Protein AF-0000000072260991 (afdb_homodimer)

Organism: Indibacter alkaliphilus (strain CCUG 57479 / KCTC 22604 / LW1) (NCBI:txid1189612)

pLDDT: mean 96.24, std 5.91, range [46.62, 98.94]

Secondary structure (DSSP, 8-state):
---HHHHHHHHHHHHHHHHH-TTT--HHHHHHHHHTSSHHHHHHH--TT--HHHHHHHHHHHHHHHHHHHHHH-SS---HHHHHHHHHHHHIIIIITTTTT-SHHHHHSPPPP-HHHHHHHHHHH--GGGTT--GGG--HHHHHHHHHHHHHHHS--SGGGGGG----/---HHHHHHHHHHHHHHHHH-TTT--HHHHHHHHHTSSHHHHHHH--TT--HHHHHHHHHHHHHHHHHHHHHH-SS---HHHHHHHHHHHHIIIIITTTTT-SHHHHHSPPPP-HHHHHHHHHHH--TTTTT--GGG--HHHHHHHHHHHHHHHS--SGGGGGG----

Structure (mmCIF, N/CA/C/O backbone):
data_AF-0000000072260991-model_v1
#
loop_
_entity.id
_entity.type
_entity.pdbx_description
1 polymer 'Uncharacterized protein'
#
loop_
_atom_site.group_PDB
_atom_site.id
_atom_site.type_symbol
_atom_site.label_atom_id
_atom_site.label_alt_id
_atom_site.label_comp_id
_atom_site.label_asym_id
_atom_site.label_entity_id
_atom_site.label_seq_id
_atom_site.pdbx_PDB_ins_code
_atom_site.Cartn_x
_atom_site.Cartn_y
_atom_site.Cartn_z
_atom_site.occupancy
_atom_site.B_iso_or_equiv
_atom_site.auth_seq_id
_atom_site.auth_comp_id
_atom_site.auth_asym_id
_atom_site.auth_atom_id
_atom_site.pdbx_PDB_model_num
ATOM 1 N N . MET A 1 1 ? -18.047 -8.992 -13.336 1 70.38 1 MET A N 1
ATOM 2 C CA . MET A 1 1 ? -16.766 -8.531 -13.859 1 70.38 1 MET A CA 1
ATOM 3 C C . MET A 1 1 ? -15.977 -7.773 -12.789 1 70.38 1 MET A C 1
ATOM 5 O O . MET A 1 1 ? -16.547 -6.961 -12.062 1 70.38 1 MET A O 1
ATOM 9 N N . TYR A 1 2 ? -14.812 -8.203 -12.406 1 86.62 2 TYR A N 1
ATOM 10 C CA . TYR A 1 2 ? -13.93 -7.547 -11.445 1 86.62 2 TYR A CA 1
ATOM 11 C C . TYR A 1 2 ? -13.383 -6.242 -12.008 1 86.62 2 TYR A C 1
ATOM 13 O O . TYR A 1 2 ? -12.578 -6.25 -12.945 1 86.62 2 TYR A O 1
ATOM 21 N N . LEU A 1 3 ? -13.945 -5.094 -11.461 1 92.94 3 LEU A N 1
ATOM 22 C CA . LEU A 1 3 ? -13.609 -3.766 -11.961 1 92.94 3 LEU A CA 1
ATOM 23 C C . LEU A 1 3 ? -12.344 -3.232 -11.289 1 92.94 3 LEU A C 1
ATOM 25 O O . LEU A 1 3 ? -12.109 -3.502 -10.109 1 92.94 3 LEU A O 1
ATOM 29 N N . PHE A 1 4 ? -11.617 -2.49 -12.047 1 96.69 4 PHE A N 1
ATOM 30 C CA . PHE A 1 4 ? -10.391 -1.922 -11.5 1 96.69 4 PHE A CA 1
ATOM 31 C C . PHE A 1 4 ? -10.703 -1.027 -10.305 1 96.69 4 PHE A C 1
ATOM 33 O O . PHE A 1 4 ? -9.93 -0.979 -9.344 1 96.69 4 PHE A O 1
ATOM 40 N N . ASP A 1 5 ? -11.859 -0.338 -10.336 1 95.75 5 ASP A N 1
ATOM 41 C CA . ASP A 1 5 ? -12.25 0.533 -9.234 1 95.75 5 ASP A CA 1
ATOM 42 C C . ASP A 1 5 ? -12.359 -0.251 -7.926 1 95.75 5 ASP A C 1
ATOM 44 O O . ASP A 1 5 ? -11.984 0.248 -6.859 1 95.75 5 ASP A O 1
ATOM 48 N N . ASP A 1 6 ? -12.906 -1.474 -7.965 1 96.19 6 ASP A N 1
ATOM 49 C CA . ASP A 1 6 ? -12.984 -2.332 -6.789 1 96.19 6 ASP A CA 1
ATOM 50 C C . ASP A 1 6 ? -11.594 -2.744 -6.312 1 96.19 6 ASP A C 1
ATOM 52 O O . ASP A 1 6 ? -11.32 -2.766 -5.109 1 96.19 6 ASP A O 1
ATOM 56 N N . HIS A 1 7 ? -10.75 -3.098 -7.25 1 97.31 7 HIS A N 1
ATOM 57 C CA . HIS A 1 7 ? -9.375 -3.482 -6.957 1 97.31 7 HIS A CA 1
ATOM 58 C C . HIS A 1 7 ? -8.625 -2.354 -6.266 1 97.31 7 HIS A C 1
AT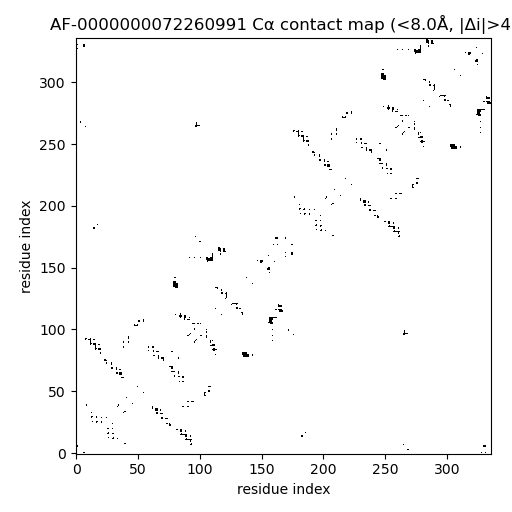OM 60 O O . HIS A 1 7 ? -7.953 -2.576 -5.254 1 97.31 7 HIS A O 1
ATOM 66 N N . LEU A 1 8 ? -8.781 -1.164 -6.848 1 98 8 LEU A N 1
ATOM 67 C CA . LEU A 1 8 ? -8.141 0.032 -6.312 1 98 8 LEU A CA 1
ATOM 68 C C . LEU A 1 8 ? -8.656 0.344 -4.91 1 98 8 LEU A C 1
ATOM 70 O O . LEU A 1 8 ? -7.867 0.645 -4.012 1 98 8 LEU A O 1
ATOM 74 N N . HIS A 1 9 ? -9.977 0.247 -4.715 1 97.81 9 HIS A N 1
ATOM 75 C CA . HIS A 1 9 ? -10.578 0.508 -3.414 1 97.81 9 HIS A CA 1
ATOM 76 C C . HIS A 1 9 ? -10.07 -0.47 -2.363 1 97.81 9 HIS A C 1
ATOM 78 O O . HIS A 1 9 ? -9.672 -0.061 -1.269 1 97.81 9 HIS A O 1
ATOM 84 N N . ASN A 1 10 ? -10.023 -1.729 -2.703 1 97.06 10 ASN A N 1
ATOM 85 C CA . ASN A 1 10 ? -9.562 -2.748 -1.766 1 97.06 10 ASN A CA 1
ATOM 86 C C . ASN A 1 10 ? -8.109 -2.527 -1.363 1 97.06 10 ASN A C 1
ATOM 88 O O . ASN A 1 10 ? -7.754 -2.676 -0.193 1 97.06 10 ASN A O 1
ATOM 92 N N . PHE A 1 11 ? -7.309 -2.162 -2.309 1 98.19 11 PHE A N 1
ATOM 93 C CA . PHE A 1 11 ? -5.895 -1.942 -2.029 1 98.19 11 PHE A CA 1
ATOM 94 C C . PHE A 1 11 ? -5.699 -0.683 -1.193 1 98.19 11 PHE A C 1
ATOM 96 O O . PHE A 1 11 ? -4.867 -0.658 -0.283 1 98.19 11 PHE A O 1
ATOM 103 N N . ALA A 1 12 ? -6.457 0.391 -1.5 1 98.69 12 ALA A N 1
ATOM 104 C CA . ALA A 1 12 ? -6.379 1.64 -0.747 1 98.69 12 ALA A CA 1
ATOM 105 C C . ALA A 1 12 ? -6.805 1.434 0.704 1 98.69 12 ALA A C 1
ATOM 107 O O . ALA A 1 12 ? -6.199 1.995 1.62 1 98.69 12 ALA A O 1
ATOM 108 N N . VAL A 1 13 ? -7.801 0.622 0.92 1 98.56 13 VAL A N 1
ATOM 109 C CA . VAL A 1 13 ? -8.242 0.291 2.271 1 98.56 13 VAL A CA 1
ATOM 110 C C . VAL A 1 13 ? -7.133 -0.458 3.006 1 98.56 13 VAL A C 1
ATOM 112 O O . VAL A 1 13 ? -6.82 -0.142 4.156 1 98.56 13 VAL A O 1
ATOM 115 N N . TRP A 1 14 ? -6.531 -1.405 2.346 1 97.94 14 TRP A N 1
ATOM 116 C CA . TRP A 1 14 ? -5.488 -2.217 2.961 1 97.94 14 TRP A CA 1
ATOM 117 C C . TRP A 1 14 ? -4.289 -1.356 3.348 1 97.94 14 TRP A C 1
ATOM 119 O O . TRP A 1 14 ? -3.77 -1.468 4.461 1 97.94 14 TRP A O 1
ATOM 129 N N . THR A 1 15 ? -3.855 -0.475 2.418 1 98.5 15 THR A N 1
ATOM 130 C CA . THR A 1 15 ? -2.689 0.349 2.715 1 98.5 15 THR A CA 1
ATOM 131 C C . THR A 1 15 ? -2.988 1.314 3.857 1 98.5 15 THR A C 1
ATOM 133 O O . THR A 1 15 ? -2.154 1.511 4.746 1 98.5 15 THR A O 1
ATOM 136 N N . ALA A 1 16 ? -4.18 1.908 3.855 1 98.75 16 ALA A N 1
ATOM 137 C CA . ALA A 1 16 ? -4.566 2.822 4.926 1 98.75 16 ALA A CA 1
ATOM 138 C C . ALA A 1 16 ? -4.594 2.109 6.273 1 98.75 16 ALA A C 1
ATOM 140 O O . ALA A 1 16 ? -4.102 2.641 7.273 1 98.75 16 ALA A O 1
ATOM 141 N N . ALA A 1 17 ? -5.121 0.913 6.289 1 98.5 17 ALA A N 1
ATOM 142 C CA . ALA A 1 17 ? -5.211 0.141 7.527 1 98.5 17 ALA A CA 1
ATOM 143 C C . ALA A 1 17 ? -3.826 -0.271 8.016 1 98.5 17 ALA A C 1
ATOM 145 O O . ALA A 1 17 ? -3.51 -0.12 9.203 1 98.5 17 ALA A O 1
ATOM 146 N N . ARG A 1 18 ? -3.008 -0.717 7.094 1 97.25 18 ARG A N 1
ATOM 147 C CA . ARG A 1 18 ? -1.678 -1.173 7.484 1 97.25 18 ARG A CA 1
ATOM 148 C C . ARG A 1 18 ? -0.838 -0.019 8.023 1 97.25 18 ARG A C 1
ATOM 150 O O . ARG A 1 18 ? -0.001 -0.212 8.906 1 97.25 18 ARG A O 1
ATOM 157 N N . ALA A 1 19 ? -1.076 1.156 7.523 1 97.81 19 ALA A N 1
ATOM 158 C CA . ALA A 1 19 ? -0.299 2.322 7.938 1 97.81 19 ALA A CA 1
ATOM 159 C C . ALA A 1 19 ? -0.753 2.826 9.305 1 97.81 19 ALA A C 1
ATOM 161 O O . ALA A 1 19 ? -0.01 3.533 9.992 1 97.81 19 ALA A O 1
ATOM 162 N N . SER A 1 20 ? -1.942 2.43 9.75 1 97.81 20 SER A N 1
ATOM 163 C CA . SER A 1 20 ? -2.506 3.146 10.891 1 97.81 20 SER A CA 1
ATOM 164 C C . SER A 1 20 ? -2.859 2.189 12.023 1 97.81 20 SER A C 1
ATOM 166 O O . SER A 1 20 ? -3.092 2.619 13.156 1 97.81 20 SER A O 1
ATOM 168 N N . GLN A 1 21 ? -2.85 0.871 11.742 1 96.94 21 GLN A N 1
ATOM 169 C CA . GLN A 1 21 ? -3.49 -0.073 12.656 1 96.94 21 GLN A CA 1
ATOM 170 C C . GLN A 1 21 ? -2.604 -0.363 13.859 1 96.94 21 GLN A C 1
ATOM 172 O O . GLN A 1 21 ? -3.098 -0.735 14.93 1 96.94 21 GLN A O 1
ATOM 177 N N . ARG A 1 22 ? -1.258 -0.211 13.773 1 93.44 22 ARG A N 1
ATOM 178 C CA . ARG A 1 22 ? -0.371 -0.606 14.859 1 93.44 22 ARG A CA 1
ATOM 179 C C . ARG A 1 22 ? -0.731 0.122 16.156 1 93.44 22 ARG A C 1
ATOM 181 O O . ARG A 1 22 ? -0.867 1.348 16.156 1 93.44 22 ARG A O 1
ATOM 188 N N . ASN A 1 23 ? -0.968 -0.635 17.266 1 95.19 23 ASN A N 1
ATOM 189 C CA . ASN A 1 23 ? -1.31 -0.118 18.578 1 95.19 23 ASN A CA 1
ATOM 190 C C . ASN A 1 23 ? -2.592 0.706 18.547 1 95.19 23 ASN A C 1
ATOM 192 O O . ASN A 1 23 ? -2.746 1.658 19.312 1 95.19 23 ASN A O 1
ATOM 196 N N . PHE A 1 24 ? -3.48 0.435 17.672 1 97.94 24 PHE A N 1
ATOM 197 C CA . PHE A 1 24 ? -4.688 1.238 17.516 1 97.94 24 PHE A CA 1
ATOM 198 C C . PHE A 1 24 ? -5.91 0.347 17.328 1 97.94 24 PHE A C 1
ATOM 200 O O . PHE A 1 24 ? -6.617 0.049 18.297 1 97.94 24 PHE A O 1
ATOM 207 N N . THR A 1 25 ? -6.098 -0.209 16.172 1 98.25 25 THR A N 1
ATOM 208 C CA . THR A 1 25 ? -7.254 -1.053 15.883 1 98.25 25 THR A CA 1
ATOM 209 C C . THR A 1 25 ? -6.941 -2.041 14.766 1 98.25 25 THR A C 1
ATOM 211 O O . THR A 1 25 ? -5.773 -2.301 14.469 1 98.25 25 THR A O 1
ATOM 214 N N . THR A 1 26 ? -7.938 -2.668 14.195 1 97.69 26 THR A N 1
ATOM 215 C CA . THR A 1 26 ? -7.703 -3.758 13.258 1 97.69 26 THR A CA 1
ATOM 216 C C . THR A 1 26 ? -8.008 -3.314 11.828 1 97.69 26 THR A C 1
ATOM 218 O O . THR A 1 26 ? -8.695 -2.312 11.617 1 97.69 26 THR A O 1
ATOM 221 N N . LEU A 1 27 ? -7.492 -4.051 10.891 1 96.94 27 LEU A N 1
ATOM 222 C CA . LEU A 1 27 ? -7.762 -3.84 9.477 1 96.94 27 LEU A CA 1
ATOM 223 C C . LEU A 1 27 ? -9.258 -3.863 9.195 1 96.94 27 LEU A C 1
ATOM 225 O O . LEU A 1 27 ? -9.773 -3.014 8.469 1 96.94 27 LEU A O 1
ATOM 229 N N . VAL A 1 28 ? -9.961 -4.816 9.797 1 96.88 28 VAL A N 1
ATOM 230 C CA . VAL A 1 28 ? -11.398 -4.984 9.57 1 96.88 28 VAL A CA 1
ATOM 231 C C . VAL A 1 28 ? -12.141 -3.738 10.039 1 96.88 28 VAL A C 1
ATOM 233 O O . VAL A 1 28 ? -13.016 -3.227 9.336 1 96.88 28 VAL A O 1
ATOM 236 N N . ASN A 1 29 ? -11.82 -3.201 11.242 1 98.62 29 ASN A N 1
ATOM 237 C CA . ASN A 1 29 ? -12.469 -2.002 11.773 1 98.62 29 ASN A CA 1
ATOM 238 C C . ASN A 1 29 ? -12.242 -0.798 10.859 1 98.62 29 ASN A C 1
ATOM 240 O O . ASN A 1 29 ? -13.172 -0.028 10.602 1 98.62 29 ASN A O 1
ATOM 244 N N . ILE A 1 30 ? -11.031 -0.646 10.367 1 98.69 30 ILE A N 1
ATOM 245 C CA . ILE A 1 30 ? -10.695 0.489 9.508 1 98.69 30 ILE A CA 1
ATOM 246 C C . ILE A 1 30 ? -11.438 0.371 8.18 1 98.69 30 ILE A C 1
ATOM 248 O O . ILE A 1 30 ? -11.953 1.361 7.66 1 98.69 30 ILE A O 1
ATOM 252 N N . LYS A 1 31 ? -11.523 -0.862 7.676 1 98.38 31 LYS A N 1
ATOM 253 C CA . LYS A 1 31 ? -12.281 -1.086 6.445 1 98.38 31 LYS A CA 1
ATOM 254 C C . LYS A 1 31 ? -13.742 -0.687 6.617 1 98.38 31 LYS A C 1
ATOM 256 O O . LYS A 1 31 ? -14.289 0.047 5.793 1 98.38 31 LYS A O 1
ATOM 261 N N . VAL A 1 32 ? -14.336 -1.172 7.645 1 98.56 32 VAL A N 1
ATOM 262 C CA . VAL A 1 32 ? -15.734 -0.876 7.914 1 98.56 32 VAL A CA 1
ATOM 263 C C . VAL A 1 32 ? -15.938 0.635 8.016 1 98.56 32 VAL A C 1
ATOM 265 O O . VAL A 1 32 ? -16.891 1.181 7.445 1 98.56 32 VAL A O 1
ATOM 268 N N . ALA A 1 33 ? -15.078 1.33 8.727 1 98.88 33 ALA A N 1
ATOM 269 C CA . ALA A 1 33 ? -15.188 2.775 8.914 1 98.88 33 ALA A CA 1
ATOM 270 C C . ALA A 1 33 ? -15.047 3.512 7.582 1 98.88 33 ALA A C 1
ATOM 272 O O . ALA A 1 33 ? -15.812 4.434 7.293 1 98.88 33 ALA A O 1
ATOM 273 N N . ILE A 1 34 ? -14.07 3.1 6.766 1 98.81 34 ILE A N 1
ATOM 274 C CA . ILE A 1 34 ? -13.852 3.736 5.473 1 98.81 34 ILE A CA 1
ATOM 275 C C . ILE A 1 34 ? -15.094 3.574 4.598 1 98.81 34 ILE A C 1
ATOM 277 O O . ILE A 1 34 ? -15.516 4.52 3.926 1 98.81 34 ILE A O 1
ATOM 281 N N . GLU A 1 35 ? -15.703 2.406 4.664 1 98.25 35 GLU A N 1
ATOM 282 C CA . GLU A 1 35 ? -16.844 2.09 3.811 1 98.25 35 GLU A CA 1
ATOM 283 C C . GLU A 1 35 ? -18.062 2.914 4.199 1 98.25 35 GLU A C 1
ATOM 285 O O . GLU A 1 35 ? -19.016 3.029 3.42 1 98.25 35 GLU A O 1
ATOM 290 N N . LYS A 1 36 ? -18.016 3.512 5.332 1 98.44 36 LYS A N 1
ATOM 291 C CA . LYS A 1 36 ? -19.109 4.363 5.785 1 98.44 36 LYS A CA 1
ATOM 292 C C . LYS A 1 36 ? -18.891 5.812 5.371 1 98.44 36 LYS A C 1
ATOM 294 O O . LYS A 1 36 ? -19.766 6.656 5.551 1 98.44 36 LYS A O 1
ATOM 299 N N . THR A 1 37 ? -17.781 6.148 4.848 1 98.56 37 THR A N 1
ATOM 300 C CA . THR A 1 37 ? -17.453 7.516 4.453 1 98.56 37 THR A CA 1
ATOM 301 C C . THR A 1 37 ? -17.656 7.707 2.951 1 98.56 37 THR A C 1
ATOM 303 O O . THR A 1 37 ? -18.047 6.77 2.248 1 98.56 37 THR A O 1
ATOM 306 N N . GLU A 1 38 ? -17.359 8.852 2.449 1 97.62 38 GLU A N 1
ATOM 307 C CA . GLU A 1 38 ? -17.469 9.195 1.033 1 97.62 38 GLU A CA 1
ATOM 308 C C . GLU A 1 38 ? -16.109 9.141 0.341 1 97.62 38 GLU A C 1
ATOM 310 O O . GLU A 1 38 ? -15.938 9.703 -0.743 1 97.62 38 GLU A O 1
ATOM 315 N N . LEU A 1 39 ? -15.148 8.461 0.968 1 98.38 39 LEU A N 1
ATOM 316 C CA . LEU A 1 39 ? -13.805 8.414 0.393 1 98.38 39 LEU A CA 1
ATOM 317 C C . LEU A 1 39 ? -13.836 7.801 -1.004 1 98.38 39 LEU A C 1
ATOM 319 O O . LEU A 1 39 ? -13.242 8.344 -1.938 1 98.38 39 LEU A O 1
ATOM 323 N N . ARG A 1 40 ? -14.516 6.691 -1.114 1 97.94 40 ARG A N 1
ATOM 324 C CA . ARG A 1 40 ? -14.562 6.023 -2.408 1 97.94 40 ARG A CA 1
ATOM 325 C C . ARG A 1 40 ? -15.266 6.887 -3.447 1 97.94 40 ARG A C 1
ATOM 327 O O . ARG A 1 40 ? -14.836 6.957 -4.602 1 97.94 40 ARG A O 1
ATOM 334 N N . ASP A 1 41 ? -16.344 7.559 -3.045 1 97.38 41 ASP A N 1
ATOM 335 C CA . ASP A 1 41 ? -17.062 8.484 -3.92 1 97.38 41 ASP A CA 1
ATOM 336 C C . ASP A 1 41 ? -16.156 9.633 -4.359 1 97.38 41 ASP A C 1
ATOM 338 O O . ASP A 1 41 ? -16.219 10.078 -5.508 1 97.38 41 ASP A O 1
ATOM 342 N N . PHE A 1 42 ? -15.422 10.148 -3.451 1 97.81 42 PHE A N 1
ATOM 343 C CA . PHE A 1 42 ? -14.484 11.219 -3.771 1 97.81 42 PHE A CA 1
ATOM 344 C C . PHE A 1 42 ? -13.523 10.789 -4.875 1 97.81 42 PHE A C 1
ATOM 346 O O . PHE A 1 42 ? -13.305 11.531 -5.832 1 97.81 42 PHE A O 1
ATOM 353 N N . VAL A 1 43 ? -12.93 9.594 -4.742 1 97.44 43 VAL A N 1
ATOM 354 C CA . VAL A 1 43 ? -11.961 9.07 -5.695 1 97.44 43 VAL A CA 1
ATOM 355 C C . VAL A 1 43 ? -12.602 8.977 -7.082 1 97.44 43 VAL A C 1
ATOM 357 O O . VAL A 1 43 ? -11.953 9.281 -8.086 1 97.44 43 VAL A O 1
ATOM 360 N N . ASN A 1 44 ? -13.828 8.656 -7.18 1 93.94 44 ASN A N 1
ATOM 361 C CA . ASN A 1 44 ? -14.5 8.406 -8.445 1 93.94 44 ASN A CA 1
ATOM 362 C C . ASN A 1 44 ? -15.07 9.695 -9.047 1 93.94 44 ASN A C 1
ATOM 364 O O . ASN A 1 44 ? -15.445 9.727 -10.219 1 93.94 44 ASN A O 1
ATOM 368 N N . GLY A 1 45 ? -15.008 10.758 -8.211 1 92.25 45 GLY A N 1
ATOM 369 C CA . GLY A 1 45 ? -15.781 11.859 -8.758 1 92.25 45 GLY A CA 1
ATOM 370 C C . GLY A 1 45 ? -15.289 13.219 -8.297 1 92.25 45 GLY A C 1
ATOM 371 O O . GLY A 1 45 ? -16.047 14.195 -8.32 1 92.25 45 GLY A O 1
ATOM 372 N N . PHE A 1 46 ? -14.086 13.375 -7.809 1 90.94 46 PHE A N 1
ATOM 373 C CA . PHE A 1 46 ? -13.656 14.719 -7.449 1 90.94 46 PHE A CA 1
ATOM 374 C C . PHE A 1 46 ? -13.57 15.609 -8.68 1 90.94 46 PHE A C 1
ATOM 376 O O . PHE A 1 46 ? -13.188 15.148 -9.766 1 90.94 46 PHE A O 1
ATOM 383 N N . PRO A 1 47 ? -14.031 16.859 -8.469 1 86.06 47 PRO A N 1
ATOM 384 C CA . PRO A 1 47 ? -14.039 17.75 -9.633 1 86.06 47 PRO A CA 1
ATOM 385 C C . PRO A 1 47 ? -12.633 18.203 -10.031 1 86.06 47 PRO A C 1
ATOM 387 O O . PRO A 1 47 ? -11.734 18.266 -9.188 1 86.06 47 PRO A O 1
ATOM 390 N N . LYS A 1 48 ? -12.492 18.594 -11.32 1 84.44 48 LYS A N 1
ATOM 391 C CA . LYS A 1 48 ? -11.227 19.094 -11.836 1 84.44 48 LYS A CA 1
ATOM 392 C C . LYS A 1 48 ? -10.867 20.438 -11.195 1 84.44 48 LYS A C 1
ATOM 394 O O . LYS A 1 48 ? -9.68 20.75 -11.031 1 84.44 48 LYS A O 1
ATOM 399 N N . SER A 1 49 ? -11.859 21.094 -10.781 1 89.19 49 SER A N 1
ATOM 400 C CA . SER A 1 49 ? -11.641 22.422 -10.227 1 89.19 49 SER A CA 1
ATOM 401 C C . SER A 1 49 ? -11.758 22.422 -8.703 1 89.19 49 SER A C 1
ATOM 403 O O . SER A 1 49 ? -12.273 23.359 -8.109 1 89.19 49 SER A O 1
ATOM 405 N N . LEU A 1 50 ? -11.32 21.391 -8.148 1 93.31 50 LEU A N 1
ATOM 406 C CA . LEU A 1 50 ? -11.367 21.281 -6.695 1 93.31 50 LEU A CA 1
ATOM 407 C C . LEU A 1 50 ? -10.5 22.344 -6.035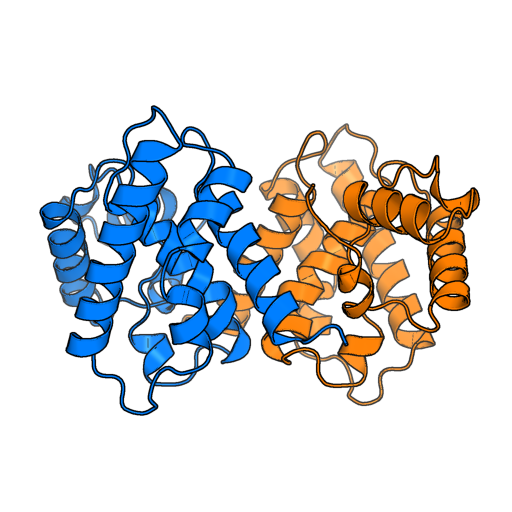 1 93.31 50 LEU A C 1
ATOM 409 O O . LEU A 1 50 ? -9.328 22.516 -6.395 1 93.31 50 LEU A O 1
ATOM 413 N N . THR A 1 51 ? -11.07 23.125 -5.137 1 95.19 51 THR A N 1
ATOM 414 C CA . THR A 1 51 ? -10.328 24.156 -4.441 1 95.19 51 THR A CA 1
ATOM 415 C C . THR A 1 51 ? -9.828 23.656 -3.09 1 95.19 51 THR A C 1
ATOM 417 O O . THR A 1 51 ? -10.281 22.625 -2.594 1 95.19 51 THR A O 1
ATOM 420 N N . GLN A 1 52 ? -8.891 24.359 -2.479 1 95.56 52 GLN A N 1
ATOM 421 C CA . GLN A 1 52 ? -8.375 24.031 -1.152 1 95.56 52 GLN A CA 1
ATOM 422 C C . GLN A 1 52 ? -9.492 24.031 -0.114 1 95.56 52 GLN A C 1
ATOM 424 O O . GLN A 1 52 ? -9.555 23.141 0.739 1 95.56 52 GLN A O 1
ATOM 429 N N . SER A 1 53 ? -10.312 25 -0.212 1 96.25 53 SER A N 1
ATOM 430 C CA . SER A 1 53 ? -11.398 25.125 0.752 1 96.25 53 SER A CA 1
ATOM 431 C C . SER A 1 53 ? -12.352 23.938 0.67 1 96.25 53 SER A C 1
ATOM 433 O O . SER A 1 53 ? -12.766 23.391 1.697 1 96.25 53 SER A O 1
ATOM 435 N N . ASN A 1 54 ? -12.703 23.516 -0.55 1 96.25 54 ASN A N 1
ATOM 436 C CA . ASN A 1 54 ? -13.586 22.375 -0.741 1 96.25 54 ASN A CA 1
ATOM 437 C C . ASN A 1 54 ? -12.953 21.078 -0.231 1 96.25 54 ASN A C 1
ATOM 439 O O . ASN A 1 54 ? -13.633 20.25 0.376 1 96.25 54 ASN A O 1
ATOM 443 N N . PHE A 1 55 ? -11.703 20.938 -0.455 1 98 55 PHE A N 1
ATOM 444 C CA . PHE A 1 55 ? -11.031 19.734 0.006 1 98 55 PHE A CA 1
ATOM 445 C C . PHE A 1 55 ? -10.938 19.719 1.526 1 98 55 PHE A C 1
ATOM 447 O O . PHE A 1 55 ? -11.102 18.656 2.148 1 98 55 PHE A O 1
ATOM 454 N N . ASP A 1 56 ? -10.633 20.891 2.139 1 97.75 56 ASP A N 1
ATOM 455 C CA . ASP A 1 56 ? -10.555 20.953 3.594 1 97.75 56 ASP A CA 1
ATOM 456 C C . ASP A 1 56 ? -11.891 20.578 4.23 1 97.75 56 ASP A C 1
ATOM 458 O O . ASP A 1 56 ? -11.922 19.891 5.254 1 97.75 56 ASP A O 1
ATOM 462 N N . LEU A 1 57 ? -12.93 21.047 3.602 1 97.5 57 LEU A N 1
ATOM 463 C CA . LEU A 1 57 ? -14.258 20.703 4.098 1 97.5 57 LEU A CA 1
ATOM 464 C C . LEU A 1 57 ? -14.508 19.203 3.984 1 97.5 57 LEU A C 1
ATOM 466 O O . LEU A 1 57 ? -15.023 18.578 4.918 1 97.5 57 LEU A O 1
ATOM 470 N N . PHE A 1 58 ? -14.203 18.656 2.84 1 98.12 58 PHE A N 1
ATOM 471 C CA . PHE A 1 58 ? -14.328 17.219 2.625 1 98.12 58 PHE A CA 1
ATOM 472 C C . PHE A 1 58 ? -13.508 16.453 3.654 1 98.12 58 PHE A C 1
ATOM 474 O O . PHE A 1 58 ? -14 15.492 4.246 1 98.12 58 PHE A O 1
ATOM 481 N N . HIS A 1 59 ? -12.258 16.875 3.891 1 98.69 59 HIS A N 1
ATOM 482 C CA . HIS A 1 59 ? -11.352 16.219 4.82 1 98.69 59 HIS A CA 1
ATOM 483 C C . HIS A 1 59 ? -11.914 16.234 6.238 1 98.69 59 HIS A C 1
ATOM 485 O O . HIS A 1 59 ? -11.914 15.195 6.918 1 98.69 59 HIS A O 1
ATOM 491 N N . ARG A 1 60 ? -12.422 17.375 6.648 1 98.69 60 ARG A N 1
ATOM 492 C CA . ARG A 1 60 ? -12.992 17.516 7.984 1 98.69 60 ARG A CA 1
ATOM 493 C C . ARG A 1 60 ? -14.195 16.594 8.164 1 98.69 60 ARG A C 1
ATOM 495 O O . ARG A 1 60 ? -14.297 15.875 9.156 1 98.69 60 ARG A O 1
ATOM 502 N N . ALA A 1 61 ? -15.031 16.625 7.18 1 98.62 61 ALA A N 1
ATOM 503 C CA . ALA A 1 61 ? -16.234 15.812 7.25 1 98.62 61 ALA A CA 1
ATOM 504 C C . ALA A 1 61 ? -15.898 14.32 7.293 1 98.62 61 ALA A C 1
ATOM 506 O O . ALA A 1 61 ? -16.469 13.57 8.078 1 98.62 61 ALA A O 1
ATOM 507 N N . THR A 1 62 ? -15.016 13.93 6.441 1 98.75 62 THR A N 1
ATOM 508 C CA . THR A 1 62 ? -14.586 12.531 6.375 1 98.75 62 THR A CA 1
ATOM 509 C C . THR A 1 62 ? -13.93 12.102 7.684 1 98.75 62 THR A C 1
ATOM 511 O O . THR A 1 62 ? -14.203 11.016 8.195 1 98.75 62 THR A O 1
ATOM 514 N N . ALA A 1 63 ? -13.07 12.984 8.234 1 98.88 63 ALA A N 1
ATOM 515 C CA . ALA A 1 63 ? -12.375 12.672 9.477 1 98.88 63 ALA A CA 1
ATOM 516 C C . ALA A 1 63 ? -13.359 12.492 10.633 1 98.88 63 ALA A C 1
ATOM 518 O O . ALA A 1 63 ? -13.234 11.555 11.422 1 98.88 63 ALA A O 1
ATOM 519 N N . LEU A 1 64 ? -14.281 13.359 10.695 1 98.69 64 LEU A N 1
ATOM 520 C CA . LEU A 1 64 ? -15.258 13.289 11.781 1 98.69 64 LEU A CA 1
ATOM 521 C C . LEU A 1 64 ? -16.109 12.023 11.664 1 98.69 64 LEU A C 1
ATOM 523 O O . LEU A 1 64 ? -16.422 11.391 12.68 1 98.69 64 LEU A O 1
ATOM 527 N N . LYS A 1 65 ? -16.438 11.656 10.477 1 98.75 65 LYS A N 1
ATOM 528 C CA . LYS A 1 65 ? -17.172 10.414 10.273 1 98.75 65 LYS A CA 1
ATOM 529 C C . LYS A 1 65 ? -16.344 9.203 10.664 1 98.75 65 LYS A C 1
ATOM 531 O O . LYS A 1 65 ? -16.844 8.281 11.312 1 98.75 65 LYS A O 1
ATOM 536 N N . LEU A 1 66 ? -15.086 9.188 10.305 1 98.88 66 LEU A N 1
ATOM 537 C CA . LEU A 1 66 ? -14.188 8.094 10.68 1 98.88 66 LEU A CA 1
ATOM 538 C C . LEU A 1 66 ? -14.062 7.996 12.195 1 98.88 66 LEU A C 1
ATOM 540 O O . LEU A 1 66 ? -14.062 6.895 12.75 1 98.88 66 LEU A O 1
ATOM 544 N N . ILE A 1 67 ? -13.906 9.156 12.805 1 98.88 67 ILE A N 1
ATOM 545 C CA . ILE A 1 67 ? -13.797 9.172 14.258 1 98.88 67 ILE A CA 1
ATOM 546 C C . ILE A 1 67 ? -15.047 8.555 14.875 1 98.88 67 ILE A C 1
ATOM 548 O O . ILE A 1 67 ? -14.953 7.688 15.75 1 98.88 67 ILE A O 1
ATOM 552 N N . SER A 1 68 ? -16.188 8.992 14.391 1 98.81 68 SER A N 1
ATOM 553 C CA . SER A 1 68 ? -17.453 8.492 14.922 1 98.81 68 SER A CA 1
ATOM 554 C C . SER A 1 68 ? -17.578 6.984 14.734 1 98.81 68 SER A C 1
ATOM 556 O O . SER A 1 68 ? -17.938 6.27 15.672 1 98.81 68 SER A O 1
ATOM 558 N N . GLU A 1 69 ? -17.266 6.441 13.602 1 98.88 69 GLU A N 1
ATOM 559 C CA . GLU A 1 69 ? -17.375 5.02 13.305 1 98.88 69 GLU A CA 1
ATOM 560 C C . GLU A 1 69 ? -16.375 4.199 14.109 1 98.88 69 GLU A C 1
ATOM 562 O O . GLU A 1 69 ? -16.719 3.15 14.656 1 98.88 69 GLU A O 1
ATOM 567 N N . LEU A 1 70 ? -15.148 4.695 14.188 1 98.88 70 LEU A N 1
ATOM 568 C CA . LEU A 1 70 ? -14.102 3.922 14.844 1 9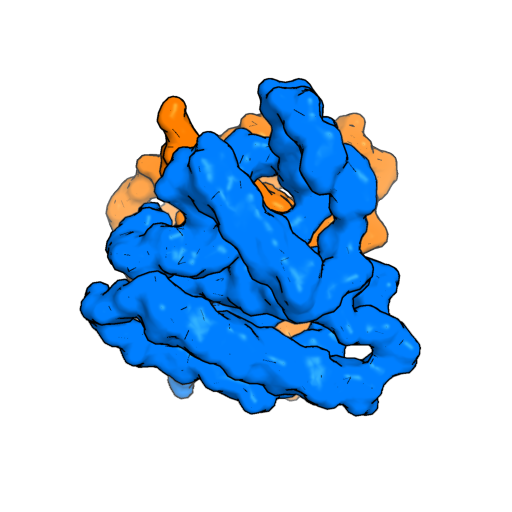8.88 70 LEU A CA 1
ATOM 569 C C . LEU A 1 70 ? -14.305 3.904 16.359 1 98.88 70 LEU A C 1
ATOM 571 O O . LEU A 1 70 ? -13.938 2.934 17.016 1 98.88 70 LEU A O 1
ATOM 575 N N . LYS A 1 71 ? -14.891 4.969 16.859 1 98.75 71 LYS A N 1
ATOM 576 C CA . LYS A 1 71 ? -15.195 4.988 18.297 1 98.75 71 LYS A CA 1
ATOM 577 C C . LYS A 1 71 ? -16.141 3.857 18.672 1 98.75 71 LYS A C 1
ATOM 579 O O . LYS A 1 71 ? -16.109 3.355 19.797 1 98.75 71 LYS A O 1
ATOM 584 N N . GLU A 1 72 ? -16.953 3.398 17.719 1 98.56 72 GLU A N 1
ATOM 585 C CA . GLU A 1 72 ? -17.906 2.307 17.953 1 98.56 72 GLU A CA 1
ATOM 586 C C . GLU A 1 72 ? -17.219 0.949 17.766 1 98.56 72 GLU A C 1
ATOM 588 O O . GLU A 1 72 ? -17.719 -0.067 18.266 1 98.56 72 GLU A O 1
ATOM 593 N N . LEU A 1 73 ? -16.109 0.956 17.188 1 98.5 73 LEU A N 1
ATOM 594 C CA . LEU A 1 73 ? -15.531 -0.31 16.75 1 98.5 73 LEU A CA 1
ATOM 595 C C . LEU A 1 73 ? -14.328 -0.683 17.609 1 98.5 73 LEU A C 1
ATOM 597 O O . LEU A 1 73 ? -13.875 -1.831 17.594 1 98.5 73 LEU A O 1
ATOM 601 N N . THR A 1 74 ? -13.781 0.289 18.297 1 98.44 74 THR A N 1
ATOM 602 C CA . THR A 1 74 ? -12.586 0.025 19.094 1 98.44 74 THR A CA 1
ATOM 603 C C . THR A 1 74 ? -12.641 0.748 20.422 1 98.44 74 THR A C 1
ATOM 605 O O . THR A 1 74 ? -13.297 1.785 20.547 1 98.44 74 THR A O 1
ATOM 608 N N . ASP A 1 75 ? -11.938 0.249 21.359 1 97.75 75 ASP A N 1
ATOM 609 C CA . ASP A 1 75 ? -11.883 0.854 22.688 1 97.75 75 ASP A CA 1
ATOM 610 C C . ASP A 1 75 ? -10.703 1.816 22.812 1 97.75 75 ASP A C 1
ATOM 612 O O . ASP A 1 75 ? -10.562 2.52 23.812 1 97.75 75 ASP A O 1
ATOM 616 N N . LYS A 1 76 ? -9.938 1.891 21.781 1 98.31 76 LYS A N 1
ATOM 617 C CA . LYS A 1 76 ? -8.797 2.795 21.781 1 98.31 76 LYS A CA 1
ATOM 618 C C . LYS A 1 76 ? -9.234 4.234 21.5 1 98.31 76 LYS A C 1
ATOM 620 O O . LYS A 1 76 ? -10.312 4.469 20.969 1 98.31 76 LYS A O 1
ATOM 625 N N . LYS A 1 77 ? -8.445 5.105 21.938 1 98.19 77 LYS A N 1
ATOM 626 C CA . LYS A 1 77 ? -8.711 6.52 21.672 1 98.19 77 LYS A CA 1
ATOM 627 C C . LYS A 1 77 ? -8.586 6.828 20.188 1 98.19 77 LYS A C 1
ATOM 629 O O . LYS A 1 77 ? -7.551 6.551 19.562 1 98.19 77 LYS A O 1
ATOM 634 N N . VAL A 1 78 ? -9.609 7.348 19.641 1 98.81 78 VAL A N 1
ATOM 635 C CA . VAL A 1 78 ? -9.625 7.738 18.234 1 98.81 78 VAL A CA 1
ATOM 636 C C . VAL A 1 78 ? -9.406 9.242 18.109 1 98.81 78 VAL A C 1
ATOM 638 O O . VAL A 1 78 ? -10.242 10.039 18.547 1 98.81 78 VAL A O 1
ATOM 641 N N . THR A 1 79 ? -8.305 9.648 17.547 1 98.81 79 THR A N 1
ATOM 642 C CA . THR A 1 79 ? -7.961 11.062 17.438 1 98.81 79 THR A CA 1
ATOM 643 C C . THR A 1 79 ? -8.016 11.523 15.984 1 98.81 79 THR A C 1
ATOM 645 O O . THR A 1 79 ? -8.047 10.703 15.062 1 98.81 79 THR A O 1
ATOM 648 N N . TYR A 1 80 ? -8.039 12.805 15.742 1 98.88 80 TYR A N 1
ATOM 649 C CA . TYR A 1 80 ? -8.039 13.383 14.398 1 98.88 80 TYR A CA 1
ATOM 650 C C . TYR A 1 80 ? -6.766 13.008 13.648 1 98.88 80 TYR A C 1
ATOM 652 O O . TYR A 1 80 ? -6.801 12.75 12.445 1 98.88 80 TYR A O 1
ATOM 660 N N . GLY A 1 81 ? -5.625 13.016 14.383 1 98.81 81 GLY A N 1
ATOM 661 C CA . GLY A 1 81 ? -4.367 12.648 13.75 1 98.81 81 GLY A CA 1
ATOM 662 C C . GLY A 1 81 ? -4.375 11.25 13.172 1 98.81 81 GLY A C 1
ATOM 663 O O . GLY A 1 81 ? -3.889 11.031 12.062 1 98.81 81 GLY A O 1
ATOM 664 N N . ARG A 1 82 ? -4.965 10.336 13.898 1 98.69 82 ARG A N 1
ATOM 665 C CA . ARG A 1 82 ? -5.02 8.945 13.453 1 98.69 82 ARG A CA 1
ATOM 666 C C . ARG A 1 82 ? -5.887 8.797 12.211 1 98.69 82 ARG A C 1
ATOM 668 O O . ARG A 1 82 ? -5.504 8.117 11.258 1 98.69 82 ARG A O 1
ATOM 675 N N . VAL A 1 83 ? -7.035 9.43 12.203 1 98.88 83 VAL A N 1
ATOM 676 C CA . VAL A 1 83 ? -7.934 9.242 11.078 1 98.88 83 VAL A CA 1
ATOM 677 C C . VAL A 1 83 ? -7.438 10.055 9.883 1 98.88 83 VAL A C 1
ATOM 679 O O . VAL A 1 83 ? -7.637 9.656 8.727 1 98.88 83 VAL A O 1
ATOM 682 N N . ALA A 1 84 ? -6.754 11.203 10.141 1 98.94 84 ALA A N 1
ATOM 683 C CA . ALA A 1 84 ? -6.152 11.961 9.047 1 98.94 84 ALA A CA 1
ATOM 684 C C . ALA A 1 84 ? -5.141 11.109 8.281 1 98.94 84 ALA A C 1
ATOM 686 O O . ALA A 1 84 ? -5.043 11.203 7.055 1 98.94 84 ALA A O 1
ATOM 687 N N . LYS A 1 85 ? -4.402 10.273 8.984 1 98.88 85 LYS A N 1
ATOM 688 C CA . LYS A 1 85 ? -3.449 9.391 8.32 1 98.88 85 LYS A CA 1
ATOM 689 C C . LYS A 1 85 ? -4.164 8.344 7.473 1 98.88 85 LYS A C 1
ATOM 691 O O . LYS A 1 85 ? -3.709 8.008 6.379 1 98.88 85 LYS A O 1
ATOM 696 N N . ILE A 1 86 ? -5.254 7.828 7.996 1 98.94 86 ILE A N 1
ATOM 697 C CA . ILE A 1 86 ? -6.062 6.891 7.227 1 98.94 86 ILE A CA 1
ATOM 698 C C . ILE A 1 86 ? -6.508 7.539 5.918 1 98.94 86 ILE A C 1
ATOM 700 O O . ILE A 1 86 ? -6.348 6.953 4.844 1 98.94 86 ILE A O 1
ATOM 704 N N . ILE A 1 87 ? -7.008 8.766 6.004 1 98.94 87 ILE A N 1
ATOM 705 C CA . ILE A 1 87 ? -7.477 9.5 4.832 1 98.94 87 ILE A CA 1
ATOM 706 C C . ILE A 1 87 ? -6.32 9.711 3.857 1 98.94 87 ILE A C 1
ATOM 708 O O . ILE A 1 87 ? -6.457 9.461 2.658 1 98.94 87 ILE A O 1
ATOM 712 N N . SER A 1 88 ? -5.176 10.125 4.367 1 98.88 88 SER A N 1
ATOM 713 C CA . SER A 1 88 ? -4.027 10.469 3.539 1 98.88 88 SER A CA 1
ATOM 714 C C . SER A 1 88 ? -3.52 9.258 2.768 1 98.88 88 SER A C 1
ATOM 716 O O . SER A 1 88 ? -3.258 9.344 1.566 1 98.88 88 SER A O 1
ATOM 718 N N . ILE A 1 89 ? -3.396 8.109 3.455 1 98.88 89 ILE A N 1
ATOM 719 C CA . ILE A 1 89 ? -2.848 6.918 2.812 1 98.88 89 ILE A CA 1
ATOM 720 C C . ILE A 1 89 ? -3.857 6.355 1.814 1 98.88 89 ILE A C 1
ATOM 722 O O . ILE A 1 89 ? -3.482 5.895 0.733 1 98.88 89 ILE A O 1
ATOM 726 N N . TYR A 1 90 ? -5.137 6.434 2.174 1 98.94 90 TYR A N 1
ATOM 727 C CA . TYR A 1 90 ? -6.172 5.992 1.249 1 98.94 90 TYR A CA 1
ATOM 728 C C . TYR A 1 90 ? -6.125 6.793 -0.047 1 98.94 90 TYR A C 1
ATOM 730 O O . TYR A 1 90 ? -6.145 6.219 -1.139 1 98.94 90 TYR A O 1
ATOM 738 N N . LEU A 1 91 ? -6.016 8.062 0.063 1 98.94 91 LEU A N 1
ATOM 739 C CA . LEU A 1 91 ? -6.051 8.93 -1.112 1 98.94 91 LEU A CA 1
ATOM 740 C C . LEU A 1 91 ? -4.719 8.898 -1.852 1 98.94 91 LEU A C 1
ATOM 742 O O . LEU A 1 91 ? -4.68 9.047 -3.074 1 98.94 91 LEU A O 1
ATOM 746 N N . LYS A 1 92 ? -3.619 8.695 -1.1 1 98.88 92 LYS A N 1
ATOM 747 C CA . LYS A 1 92 ? -2.344 8.469 -1.775 1 98.88 92 LYS A CA 1
ATOM 748 C C . LYS A 1 92 ? -2.418 7.266 -2.705 1 98.88 92 LYS A C 1
ATOM 750 O O . LYS A 1 92 ? -1.998 7.34 -3.861 1 98.88 92 LYS A O 1
ATOM 755 N N . THR A 1 93 ? -2.977 6.223 -2.199 1 98.88 93 THR A N 1
ATOM 756 C CA . THR A 1 93 ? -3.068 4.973 -2.947 1 98.88 93 THR A CA 1
ATOM 757 C C . THR A 1 93 ? -4.047 5.105 -4.109 1 98.88 93 THR A C 1
ATOM 759 O O . THR A 1 93 ? -3.781 4.625 -5.211 1 98.88 93 THR A O 1
ATOM 762 N N . SER A 1 94 ? -5.121 5.836 -3.902 1 98.75 94 SER A N 1
ATOM 763 C CA . SER A 1 94 ? -6.246 5.75 -4.828 1 98.75 94 SER A CA 1
ATOM 764 C C . SER A 1 94 ? -6.277 6.949 -5.77 1 98.75 94 SER A C 1
ATOM 766 O O . SER A 1 94 ? -6.988 6.938 -6.777 1 98.75 94 SER A O 1
ATOM 768 N N . VAL A 1 95 ? -5.539 8.023 -5.441 1 98.69 95 VAL A N 1
ATOM 769 C CA . VAL A 1 95 ? -5.613 9.219 -6.277 1 98.69 95 VAL A CA 1
ATOM 770 C C . VAL A 1 95 ? -4.207 9.633 -6.715 1 98.69 95 VAL A C 1
ATOM 772 O O . VAL A 1 95 ? -3.918 9.695 -7.91 1 98.69 95 VAL A O 1
ATOM 775 N N . ILE A 1 96 ? -3.283 9.82 -5.75 1 98.75 96 ILE A N 1
ATOM 776 C CA . ILE A 1 96 ? -1.969 10.375 -6.051 1 98.75 96 ILE A CA 1
ATOM 777 C C . ILE A 1 96 ? -1.185 9.406 -6.934 1 98.75 96 ILE A C 1
ATOM 779 O O . ILE A 1 96 ? -0.626 9.805 -7.957 1 98.75 96 ILE A O 1
ATOM 783 N N . ILE A 1 97 ? -1.173 8.141 -6.559 1 98.75 97 ILE A N 1
ATOM 784 C CA . ILE A 1 97 ? -0.376 7.145 -7.273 1 98.75 97 ILE A CA 1
ATOM 785 C C . ILE A 1 97 ? -0.945 6.941 -8.672 1 98.75 97 ILE A C 1
ATOM 787 O O . ILE A 1 97 ? -0.214 7.02 -9.664 1 98.75 97 ILE A O 1
ATOM 791 N N . PRO A 1 98 ? -2.248 6.77 -8.844 1 98.38 98 PRO A N 1
ATOM 792 C CA . PRO A 1 98 ? -2.797 6.598 -10.188 1 98.38 98 PRO A CA 1
ATOM 793 C C . PRO A 1 98 ? -2.59 7.824 -11.07 1 98.38 98 PRO A C 1
ATOM 795 O O . PRO A 1 98 ? -2.477 7.695 -12.297 1 98.38 98 PRO A O 1
ATOM 798 N N . LEU A 1 99 ? -2.514 9 -10.453 1 97.62 99 LEU A N 1
ATOM 799 C CA . LEU A 1 99 ? -2.361 10.227 -11.219 1 97.62 99 LEU A CA 1
ATOM 800 C C . LEU A 1 99 ? -0.892 10.617 -11.344 1 97.62 99 LEU A C 1
ATOM 802 O O . LEU A 1 99 ? -0.567 11.664 -11.898 1 97.62 99 LEU A O 1
ATOM 806 N N . LYS A 1 100 ? -0.021 9.797 -10.789 1 97.75 100 LYS A N 1
ATOM 807 C CA . LYS A 1 100 ? 1.423 10.008 -10.836 1 97.75 100 LYS A CA 1
ATOM 808 C C . LYS A 1 100 ? 1.801 11.383 -10.289 1 97.75 100 LYS A C 1
ATOM 810 O O . LYS A 1 100 ? 2.646 12.07 -10.859 1 97.75 100 LYS A O 1
ATOM 815 N N . GLY A 1 101 ? 1.045 11.789 -9.258 1 97.56 101 GLY A N 1
ATOM 816 C CA . GLY A 1 101 ? 1.337 13.031 -8.562 1 97.56 101 GLY A CA 1
ATOM 817 C C . GLY A 1 101 ? 0.93 14.266 -9.344 1 97.56 101 GLY A C 1
ATOM 818 O O . GLY A 1 101 ? 1.281 15.391 -8.977 1 97.56 101 GLY A O 1
ATOM 819 N N . GLU A 1 102 ? 0.212 14.094 -10.359 1 96.5 102 GLU A N 1
ATOM 820 C CA . GLU A 1 102 ? -0.127 15.211 -11.234 1 96.5 102 GLU A CA 1
ATOM 821 C C . GLU A 1 102 ? -1.556 15.688 -10.992 1 96.5 102 GLU A C 1
ATOM 823 O O . GLU A 1 102 ? -2.414 14.906 -10.57 1 96.5 102 GLU A O 1
ATOM 828 N N . GLY A 1 103 ? -1.798 16.984 -11.266 1 95.06 103 GLY A N 1
ATOM 829 C CA . GLY A 1 103 ? -3.125 17.562 -11.133 1 95.06 103 GLY A CA 1
ATOM 830 C C . GLY A 1 103 ? -3.316 18.328 -9.836 1 95.06 103 GLY A C 1
ATOM 831 O O . GLY A 1 103 ? -2.59 18.109 -8.867 1 95.06 103 GLY A O 1
ATOM 832 N N . GLN A 1 104 ? -4.312 19.188 -9.828 1 95.75 104 GLN A N 1
ATOM 833 C CA . GLN A 1 104 ? -4.582 20.062 -8.695 1 95.75 104 GLN A CA 1
ATOM 834 C C . GLN A 1 104 ? -4.938 19.25 -7.449 1 95.75 104 GLN A C 1
ATOM 836 O O . GLN A 1 104 ? -4.531 19.594 -6.336 1 95.75 104 GLN A O 1
ATOM 841 N N . VAL A 1 105 ? -5.645 18.141 -7.664 1 97.81 105 VAL A N 1
ATOM 842 C CA . VAL A 1 105 ? -6.094 17.344 -6.535 1 97.81 105 VAL A CA 1
ATOM 843 C C . VAL A 1 105 ? -4.887 16.797 -5.773 1 97.81 105 VAL A C 1
ATOM 845 O O . VAL A 1 105 ? -4.91 16.688 -4.547 1 97.81 105 VAL A O 1
ATOM 848 N N . CYS A 1 106 ? -3.791 16.469 -6.449 1 97.94 106 CYS A N 1
ATOM 849 C CA . CYS A 1 106 ? -2.6 15.914 -5.816 1 97.94 106 CYS A CA 1
ATOM 850 C C . CYS A 1 106 ? -1.876 16.969 -4.992 1 97.94 106 CYS A C 1
ATOM 852 O O . CYS A 1 106 ? -1.088 16.641 -4.105 1 97.94 106 CYS A O 1
ATOM 854 N N . GLU A 1 107 ? -2.18 18.234 -5.254 1 97.25 107 GLU A N 1
ATOM 855 C CA . GLU A 1 107 ? -1.596 19.328 -4.492 1 97.25 107 GLU A CA 1
ATOM 856 C C . GLU A 1 107 ? -2.398 19.609 -3.223 1 97.25 107 GLU A C 1
ATOM 858 O O . GLU A 1 107 ? -1.916 20.297 -2.314 1 97.25 107 GLU A O 1
ATOM 863 N N . LEU A 1 108 ? -3.598 19.047 -3.189 1 98.25 108 LEU A N 1
ATOM 864 C CA . LEU A 1 108 ? -4.52 19.344 -2.1 1 98.25 108 LEU A CA 1
ATOM 865 C C . LEU A 1 108 ? -4.5 18.25 -1.042 1 98.25 108 LEU A C 1
ATOM 867 O O . LEU A 1 108 ? -4.73 18.516 0.139 1 98.25 108 LEU 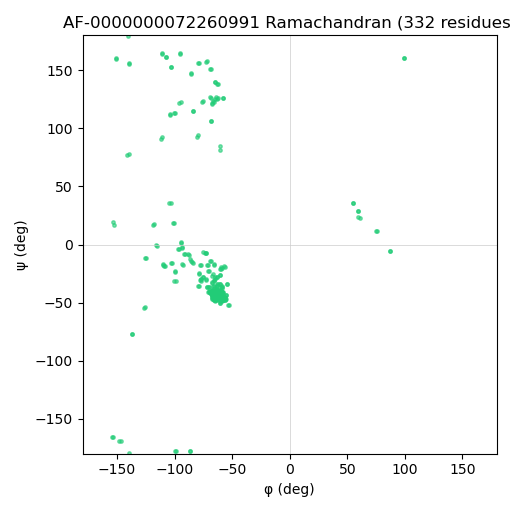A O 1
ATOM 871 N N . ILE A 1 109 ? -4.238 16.984 -1.448 1 98.62 109 ILE A N 1
ATOM 872 C CA . ILE A 1 109 ? -4.309 15.828 -0.564 1 98.62 109 ILE A CA 1
ATOM 873 C C . ILE A 1 109 ? -3.176 15.891 0.456 1 98.62 109 ILE A C 1
ATOM 875 O O . ILE A 1 109 ? -2.01 16.062 0.089 1 98.62 109 ILE A O 1
ATOM 879 N N . HIS A 1 110 ? -3.584 15.789 1.743 1 98.88 110 HIS A N 1
ATOM 880 C CA . HIS A 1 110 ? -2.613 15.844 2.83 1 98.88 110 HIS A CA 1
ATOM 881 C C . HIS A 1 110 ? -1.632 14.68 2.752 1 98.88 110 HIS A C 1
ATOM 883 O O . HIS A 1 110 ? -2.023 13.555 2.441 1 98.88 110 HIS A O 1
ATOM 889 N N . PRO A 1 111 ? -0.373 14.93 2.986 1 98.44 111 PRO A N 1
ATOM 890 C CA . PRO A 1 111 ? 0.541 13.805 3.223 1 98.44 111 PRO A CA 1
ATOM 891 C C . PRO A 1 111 ? 0.279 13.102 4.551 1 98.44 111 PRO A C 1
ATOM 893 O O . PRO A 1 111 ? -0.252 13.711 5.484 1 98.44 111 PRO A O 1
ATOM 896 N N . PRO A 1 112 ? 0.587 11.828 4.594 1 98.31 112 PRO A N 1
ATOM 897 C CA . PRO A 1 112 ? 0.486 11.195 5.91 1 98.31 112 PRO A CA 1
ATOM 898 C C . PRO A 1 112 ? 1.483 11.766 6.918 1 98.31 112 PRO A C 1
ATOM 900 O O . PRO A 1 112 ? 2.68 11.844 6.629 1 98.31 112 PRO A O 1
ATOM 903 N N . ILE A 1 113 ? 1.008 12.195 7.992 1 97.75 113 ILE A N 1
ATOM 904 C CA . ILE A 1 113 ? 1.867 12.688 9.062 1 97.75 113 ILE A CA 1
ATOM 905 C C . ILE A 1 113 ? 2.154 11.562 10.055 1 97.75 113 ILE A C 1
ATOM 907 O O . ILE A 1 113 ? 1.228 10.961 10.602 1 97.75 113 ILE A O 1
ATOM 911 N N . ASP A 1 114 ? 3.389 11.281 10.242 1 96.06 114 ASP A N 1
ATOM 912 C CA . ASP A 1 114 ? 3.799 10.289 11.227 1 96.06 114 ASP A CA 1
ATOM 913 C C . ASP A 1 114 ? 5.055 10.742 11.969 1 96.06 114 ASP A C 1
ATOM 915 O O . ASP A 1 114 ? 5.508 11.875 11.805 1 96.06 114 ASP A O 1
ATOM 919 N N . SER A 1 115 ? 5.543 9.969 12.891 1 95.69 115 SER A N 1
ATOM 920 C CA . SER A 1 115 ? 6.641 10.367 13.766 1 95.69 115 SER A CA 1
ATOM 921 C C . SER A 1 115 ? 7.934 10.562 12.984 1 95.69 115 SER A C 1
ATOM 923 O O . SER A 1 115 ? 8.719 11.461 13.297 1 95.69 115 SER A O 1
ATOM 925 N N . ILE A 1 116 ? 8.156 9.734 11.953 1 94.44 116 ILE A N 1
ATOM 926 C CA . ILE A 1 116 ? 9.383 9.828 11.172 1 94.44 116 ILE A CA 1
ATOM 927 C C . ILE A 1 116 ? 9.422 11.156 10.422 1 94.44 116 ILE A C 1
ATOM 929 O O . ILE A 1 116 ? 10.438 11.852 10.43 1 94.44 116 ILE A O 1
ATOM 933 N N . LEU A 1 117 ? 8.352 11.531 9.797 1 95.94 117 LEU A N 1
ATOM 934 C CA . LEU A 1 117 ? 8.266 12.789 9.07 1 95.94 117 LEU A CA 1
ATOM 935 C C . LEU A 1 117 ? 8.5 13.977 10 1 95.94 117 LEU A C 1
ATOM 937 O O . LEU A 1 117 ? 9.312 14.852 9.703 1 95.94 117 LEU A O 1
ATOM 941 N N . LEU A 1 118 ? 7.793 13.992 11.164 1 96.56 118 LEU A N 1
ATOM 942 C CA . LEU A 1 118 ? 7.863 15.109 12.102 1 96.56 118 LEU A CA 1
ATOM 943 C C . LEU A 1 118 ? 9.266 15.234 12.688 1 96.56 118 LEU A C 1
ATOM 945 O O . LEU A 1 118 ? 9.789 16.344 12.82 1 96.56 118 LEU A O 1
ATOM 949 N N . LYS A 1 119 ? 9.844 14.148 13 1 95.62 119 LYS A N 1
ATOM 950 C CA . LYS A 1 119 ? 11.195 14.148 13.555 1 95.62 119 LYS A CA 1
ATOM 951 C C . LYS A 1 119 ? 12.203 14.688 12.531 1 95.62 119 LYS A C 1
ATOM 953 O O . LYS A 1 119 ? 13.094 15.461 12.883 1 95.62 119 LYS A O 1
ATOM 958 N N . THR A 1 120 ? 12.062 14.227 11.32 1 95.38 120 THR A N 1
ATOM 959 C CA . THR A 1 120 ? 12.984 14.672 10.273 1 95.38 120 THR A CA 1
ATOM 960 C C . THR A 1 120 ? 12.828 16.172 10.023 1 95.38 120 THR A C 1
ATOM 962 O O . THR A 1 120 ? 13.82 16.891 9.875 1 95.38 120 THR A O 1
ATOM 965 N N . ILE A 1 121 ? 11.602 16.609 9.961 1 95.81 121 ILE A N 1
ATOM 966 C CA . ILE A 1 121 ? 11.336 18.031 9.742 1 95.81 121 ILE A CA 1
ATOM 967 C C . ILE A 1 121 ? 11.938 18.844 10.883 1 95.81 121 ILE A C 1
ATOM 969 O O . ILE A 1 121 ? 12.547 19.891 10.648 1 95.81 121 ILE A O 1
ATOM 973 N N . TYR A 1 122 ? 11.734 18.344 12.117 1 96.31 122 TYR A N 1
ATOM 974 C CA . TYR A 1 122 ? 12.336 19.016 13.266 1 96.31 122 TYR A CA 1
ATOM 975 C C . TYR A 1 122 ? 13.852 19.094 13.125 1 96.31 122 TYR A C 1
ATOM 977 O O . TYR A 1 122 ? 14.453 20.156 13.328 1 96.31 122 TYR A O 1
ATOM 985 N N . LYS A 1 123 ? 14.461 18.031 12.797 1 95.56 123 LYS A N 1
ATOM 986 C CA . LYS A 1 123 ? 15.906 17.969 12.656 1 95.56 123 LYS A CA 1
ATOM 987 C C . LYS A 1 123 ? 16.406 18.938 11.586 1 95.56 123 LYS A C 1
ATOM 989 O O . LYS A 1 123 ? 17.438 19.578 11.75 1 95.56 123 LYS A O 1
ATOM 994 N N . GLU A 1 124 ? 15.672 19.016 10.5 1 94.88 124 GLU A N 1
ATOM 995 C CA . GLU A 1 124 ? 16.094 19.812 9.352 1 94.88 124 GLU A CA 1
ATOM 996 C C . GLU A 1 124 ? 15.828 21.297 9.57 1 94.88 124 GLU A C 1
ATOM 998 O O . GLU A 1 124 ? 16.594 22.156 9.133 1 94.88 124 GLU A O 1
ATOM 1003 N N . THR A 1 125 ? 14.734 21.578 10.234 1 95.12 125 THR A N 1
ATOM 1004 C CA . THR A 1 125 ? 14.32 22.969 10.344 1 95.12 125 THR A CA 1
ATOM 1005 C C . THR A 1 125 ? 14.727 23.547 11.695 1 95.12 125 THR A C 1
ATOM 1007 O O . THR A 1 125 ? 14.75 24.781 11.867 1 95.12 125 THR A O 1
ATOM 1010 N N . LYS A 1 126 ? 14.938 22.719 12.703 1 95.31 126 LYS A N 1
ATOM 1011 C CA . LYS A 1 126 ? 15.227 23.109 14.078 1 95.31 126 LYS A CA 1
ATOM 1012 C C . LYS A 1 126 ? 14.102 23.953 14.664 1 95.31 126 LYS A C 1
ATOM 1014 O O . LYS A 1 126 ? 14.328 24.797 15.539 1 95.31 126 LYS A O 1
ATOM 1019 N N . ASP A 1 127 ? 12.945 23.797 14.102 1 95.31 127 ASP A N 1
ATOM 1020 C CA . ASP A 1 127 ? 11.742 24.469 14.594 1 95.31 127 ASP A CA 1
ATOM 1021 C C . ASP A 1 127 ? 11.109 23.672 15.734 1 95.31 127 ASP A C 1
ATOM 1023 O O . ASP A 1 127 ? 10.547 22.594 15.516 1 95.31 127 ASP A O 1
ATOM 1027 N N . SER A 1 128 ? 11.055 24.156 16.891 1 94.31 128 SER A N 1
ATOM 1028 C CA . SER A 1 128 ? 10.617 23.5 18.125 1 94.31 128 SER A CA 1
ATOM 1029 C C . SER A 1 128 ? 9.133 23.156 18.062 1 94.31 128 SER A C 1
ATOM 1031 O O . SER A 1 128 ? 8.648 22.344 18.859 1 94.31 128 SER A O 1
ATOM 1033 N N . PHE A 1 129 ? 8.445 23.797 17.125 1 94.69 129 PHE A N 1
ATOM 1034 C CA . PHE A 1 129 ? 7.027 23.516 16.969 1 94.69 129 PHE A CA 1
ATOM 1035 C C . PHE A 1 129 ? 6.793 22.031 16.766 1 94.69 129 PHE A C 1
ATOM 1037 O O . PHE A 1 129 ? 5.801 21.469 17.25 1 94.69 129 PHE A O 1
ATOM 1044 N N . TYR A 1 130 ? 7.707 21.328 16.094 1 95.12 130 TYR A N 1
ATOM 1045 C CA . TYR A 1 130 ? 7.512 19.953 15.672 1 95.12 130 TYR A CA 1
ATOM 1046 C C . TYR A 1 130 ? 8.062 18.984 16.703 1 95.12 130 TYR A C 1
ATOM 1048 O O . TYR A 1 130 ? 7.758 17.781 16.672 1 95.12 130 TYR A O 1
ATOM 1056 N N . LYS A 1 131 ? 8.852 19.375 17.578 1 92.44 131 LYS A N 1
ATOM 1057 C CA . LYS A 1 131 ? 9.68 18.562 18.453 1 92.44 131 LYS A CA 1
ATOM 1058 C C . LYS A 1 131 ? 8.828 17.594 19.281 1 92.44 131 LYS A C 1
ATOM 1060 O O . LYS A 1 131 ? 9.148 16.406 19.375 1 92.44 131 LYS A O 1
ATOM 1065 N N . ASP A 1 132 ? 7.742 18.062 19.75 1 91.62 132 ASP A N 1
ATOM 1066 C CA . ASP A 1 132 ? 7.016 17.219 20.703 1 91.62 132 ASP A CA 1
ATOM 1067 C C . ASP A 1 132 ? 5.633 16.859 20.172 1 91.62 132 ASP A C 1
ATOM 1069 O O . ASP A 1 132 ? 4.75 16.469 20.938 1 91.62 132 ASP A O 1
ATOM 1073 N N . VAL A 1 133 ? 5.504 17.047 18.906 1 96.75 133 VAL A N 1
ATOM 1074 C CA . VAL A 1 133 ? 4.199 16.719 18.344 1 96.75 133 VAL A CA 1
ATOM 1075 C C . VAL A 1 133 ? 4.051 15.203 18.234 1 96.75 133 VAL A C 1
ATOM 1077 O O . VAL A 1 133 ? 4.902 14.539 17.641 1 96.75 133 VAL A O 1
ATOM 1080 N N . LYS A 1 134 ? 3.041 14.695 18.844 1 97.06 134 LYS A N 1
ATOM 1081 C CA . LYS A 1 134 ? 2.641 13.297 18.688 1 97.06 134 LYS A CA 1
ATOM 1082 C C . LYS A 1 134 ? 1.409 13.18 17.797 1 97.06 134 LYS A C 1
ATOM 1084 O O . LYS A 1 134 ? 0.286 13.43 18.25 1 97.06 134 LYS A O 1
ATOM 1089 N N . TRP A 1 135 ? 1.628 12.625 16.688 1 97.62 135 TRP A N 1
ATOM 1090 C CA . TRP A 1 135 ? 0.564 12.633 15.688 1 97.62 135 TRP A CA 1
ATOM 1091 C C . TRP A 1 135 ? -0.636 11.82 16.156 1 97.62 135 TRP A C 1
ATOM 1093 O O . TRP A 1 135 ? -1.78 12.141 15.82 1 97.62 135 TRP A O 1
ATOM 1103 N N . THR A 1 136 ? -0.453 10.805 17 1 98.19 136 THR A N 1
ATOM 1104 C CA . THR A 1 136 ? -1.513 9.898 17.438 1 98.19 136 THR A CA 1
ATOM 1105 C C . THR A 1 136 ? -2.412 10.586 18.469 1 98.19 136 THR A C 1
ATOM 1107 O O . THR A 1 136 ? -3.479 10.07 18.797 1 98.19 136 THR A O 1
ATOM 1110 N N . GLU A 1 137 ? -1.994 11.797 18.859 1 98.06 137 GLU A N 1
ATOM 1111 C CA . GLU A 1 137 ? -2.734 12.484 19.922 1 98.06 137 GLU A CA 1
ATOM 1112 C C . GLU A 1 137 ? -3.367 13.773 19.391 1 98.06 137 GLU A C 1
ATOM 1114 O O . GLU A 1 137 ? -4.07 14.469 20.125 1 98.06 137 GLU A O 1
ATOM 1119 N N . LEU A 1 138 ? -3.176 14.086 18.172 1 98.56 138 LEU A N 1
ATOM 1120 C CA . LEU A 1 138 ? -3.662 15.344 17.609 1 98.56 138 LEU A CA 1
ATOM 1121 C C . LEU A 1 138 ? -5.188 15.367 17.562 1 98.56 138 LEU A C 1
ATOM 1123 O O . LEU A 1 138 ? -5.805 14.477 16.984 1 98.56 138 LEU A O 1
ATOM 1127 N N . ASP A 1 139 ? -5.742 16.344 18.234 1 98.5 139 ASP A N 1
ATOM 1128 C CA . ASP A 1 139 ? -7.164 16.609 18.031 1 98.5 139 ASP A CA 1
ATOM 1129 C C . ASP A 1 139 ? -7.383 17.547 16.844 1 98.5 139 ASP A C 1
ATOM 1131 O O . ASP A 1 139 ? -6.445 17.844 16.109 1 98.5 139 ASP A O 1
ATOM 1135 N N . PHE A 1 140 ? -8.602 17.875 16.609 1 98.44 140 PHE A N 1
ATOM 1136 C CA . PHE A 1 140 ? -8.984 18.688 15.461 1 98.44 140 PHE A CA 1
ATOM 1137 C C . PHE A 1 140 ? -8.172 19.969 15.406 1 98.44 140 PHE A C 1
ATOM 1139 O O . PHE A 1 140 ? -7.512 20.25 14.398 1 98.44 140 PHE A O 1
ATOM 1146 N N . ASP A 1 141 ? -8.133 20.703 16.453 1 98.5 141 ASP A N 1
ATOM 1147 C CA . ASP A 1 141 ? -7.484 22.016 16.484 1 98.5 141 ASP A CA 1
ATOM 1148 C C . ASP A 1 141 ? -5.977 21.891 16.266 1 98.5 141 ASP A C 1
ATOM 1150 O O . ASP A 1 141 ? -5.383 22.641 15.492 1 98.5 141 ASP A O 1
ATOM 1154 N N . ASN A 1 142 ? -5.371 21 16.984 1 98.38 142 ASN A N 1
ATOM 1155 C CA . ASN A 1 142 ? -3.924 20.844 16.906 1 98.38 142 ASN A CA 1
ATOM 1156 C C . ASN A 1 142 ? -3.492 20.312 15.547 1 98.38 142 ASN A C 1
ATOM 1158 O O . ASN A 1 142 ? -2.42 20.656 15.047 1 98.38 142 ASN A O 1
ATOM 1162 N N . TYR A 1 143 ? -4.32 19.484 14.953 1 98.69 143 TYR A N 1
ATOM 1163 C CA . TYR A 1 143 ? -4.012 19 13.617 1 98.69 143 TYR A CA 1
ATOM 1164 C C . TYR A 1 143 ? -3.998 20.141 12.609 1 98.69 143 TYR A C 1
ATOM 1166 O O . TYR A 1 143 ? -3.064 20.266 11.812 1 98.69 143 TYR A O 1
ATOM 1174 N N . TRP A 1 144 ? -4.992 20.953 12.656 1 98.5 144 TRP A N 1
ATOM 1175 C CA . TRP A 1 144 ? -5.098 22 11.648 1 98.5 144 TRP A CA 1
ATOM 1176 C C . TRP A 1 144 ? -4.09 23.125 11.922 1 98.5 144 TRP A C 1
ATOM 1178 O O . TRP A 1 144 ? -3.617 23.781 10.992 1 98.5 144 TRP A O 1
ATOM 1188 N N . LYS A 1 145 ? -3.734 23.297 13.188 1 98.12 145 LYS A N 1
ATOM 1189 C CA . LYS A 1 145 ? -2.613 24.172 13.492 1 98.12 145 LYS A CA 1
ATOM 1190 C C . LYS A 1 145 ? -1.318 23.656 12.875 1 98.12 145 LYS A C 1
ATOM 1192 O O . LYS A 1 145 ? -0.533 24.422 12.32 1 98.12 145 LYS A O 1
ATOM 1197 N N . LEU A 1 146 ? -1.117 22.391 13.023 1 98.25 146 LEU A N 1
ATOM 1198 C CA . LEU A 1 146 ? 0.049 21.75 12.422 1 98.25 146 LEU A CA 1
ATOM 1199 C C . LEU A 1 146 ? 0.035 21.922 10.906 1 98.25 146 LEU A C 1
ATOM 1201 O O . LEU A 1 146 ? 1.056 22.266 10.305 1 98.25 146 LEU A O 1
ATOM 1205 N N . VAL A 1 147 ? -1.092 21.672 10.227 1 98 147 VAL A N 1
ATOM 1206 C CA . VAL A 1 147 ? -1.252 21.828 8.789 1 98 147 VAL A CA 1
ATOM 1207 C C . VAL A 1 147 ? -0.882 23.25 8.367 1 98 147 VAL A C 1
ATOM 1209 O O . VAL A 1 147 ? -0.113 23.453 7.426 1 98 147 VAL A O 1
ATOM 1212 N N . SER A 1 148 ? -1.431 24.203 9.141 1 97.5 148 SER A N 1
ATOM 1213 C CA . SER A 1 148 ? -1.155 25.594 8.844 1 97.5 148 SER A CA 1
ATOM 1214 C C . SER A 1 148 ? 0.331 25.906 8.984 1 97.5 148 SER A C 1
ATOM 1216 O O . SER A 1 148 ? 0.9 26.641 8.164 1 97.5 148 SER A O 1
ATOM 1218 N N . HIS A 1 149 ? 0.931 25.375 10.008 1 97.5 149 HIS A N 1
ATOM 1219 C CA . HIS A 1 149 ? 2.348 25.609 10.266 1 97.5 149 HIS A CA 1
ATOM 1220 C C . HIS A 1 149 ? 3.215 25 9.172 1 97.5 149 HIS A C 1
ATOM 1222 O O . HIS A 1 149 ? 4.164 25.625 8.695 1 97.5 149 HIS A O 1
ATOM 1228 N N . LEU A 1 150 ? 2.9 23.828 8.711 1 97.44 150 LEU A N 1
ATOM 1229 C CA . LEU A 1 150 ? 3.643 23.156 7.656 1 97.44 150 LEU A CA 1
ATOM 1230 C C . LEU A 1 150 ? 3.459 23.859 6.316 1 97.44 150 LEU A C 1
ATOM 1232 O O . LEU A 1 150 ? 4.422 24.031 5.566 1 97.44 150 LEU A O 1
ATOM 1236 N N . ARG A 1 151 ? 2.248 24.281 6.047 1 96.38 151 ARG A N 1
ATOM 1237 C CA . ARG A 1 151 ? 1.984 25.031 4.824 1 96.38 151 ARG A CA 1
ATOM 1238 C C . ARG A 1 151 ? 2.799 26.328 4.781 1 96.38 151 ARG A C 1
ATOM 1240 O O . ARG A 1 151 ? 3.342 26.688 3.736 1 96.38 151 ARG A O 1
ATOM 1247 N N . SER A 1 152 ? 2.787 26.984 5.887 1 96.19 152 SER A N 1
AT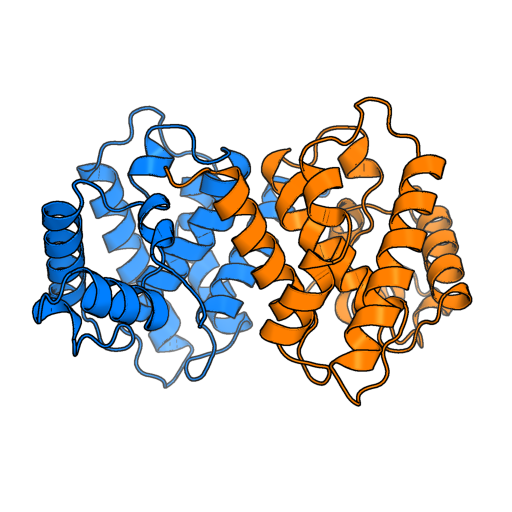OM 1248 C CA . SER A 1 152 ? 3.523 28.234 5.961 1 96.19 152 SER A CA 1
ATOM 1249 C C . SER A 1 152 ? 5.02 28.016 5.777 1 96.19 152 SER A C 1
ATOM 1251 O O . SER A 1 152 ? 5.691 28.781 5.082 1 96.19 152 SER A O 1
ATOM 1253 N N . LYS A 1 153 ? 5.57 27 6.363 1 96.06 153 LYS A N 1
ATOM 1254 C CA . LYS A 1 153 ? 7.004 26.719 6.344 1 96.06 153 LYS A CA 1
ATOM 1255 C C . LYS A 1 153 ? 7.461 26.281 4.957 1 96.06 153 LYS A C 1
ATOM 1257 O O . LYS A 1 153 ? 8.516 26.703 4.48 1 96.06 153 LYS A O 1
ATOM 1262 N N . PHE A 1 154 ? 6.672 25.453 4.262 1 96.31 154 PHE A N 1
ATOM 1263 C CA . PHE A 1 154 ? 7.16 24.812 3.049 1 96.31 154 PHE A CA 1
ATOM 1264 C C . PHE A 1 154 ? 6.473 25.375 1.814 1 96.31 154 PHE A C 1
ATOM 1266 O O . PHE A 1 154 ? 6.938 25.188 0.691 1 96.31 154 PHE A O 1
ATOM 1273 N N . GLY A 1 155 ? 5.352 26.047 2.051 1 95.69 155 GLY A N 1
ATOM 1274 C CA . GLY A 1 155 ? 4.598 26.625 0.947 1 95.69 155 GLY A CA 1
ATOM 1275 C C . GLY A 1 155 ? 3.605 25.656 0.335 1 95.69 155 GLY A C 1
ATOM 1276 O O . GLY A 1 155 ? 2.883 26 -0.601 1 95.69 155 GLY A O 1
ATOM 1277 N N . PHE A 1 156 ? 3.635 24.422 0.786 1 95.25 156 PHE A N 1
ATOM 1278 C CA . PHE A 1 156 ? 2.711 23.391 0.34 1 95.25 156 PHE A CA 1
ATOM 1279 C C . PHE A 1 156 ? 2.473 22.359 1.442 1 95.25 156 PHE A C 1
ATOM 1281 O O . PHE A 1 156 ? 3.225 22.312 2.418 1 95.25 156 PHE A O 1
ATOM 1288 N N . PHE A 1 157 ? 1.441 21.641 1.392 1 97.75 157 PHE A N 1
ATOM 1289 C CA . PHE A 1 157 ? 1.12 20.516 2.25 1 97.75 157 PHE A CA 1
ATOM 1290 C C . PHE A 1 157 ? 0.486 19.391 1.443 1 97.75 157 PHE A C 1
ATOM 1292 O O . PHE A 1 157 ? -0.734 19.203 1.469 1 97.75 157 PHE A O 1
ATOM 1299 N N . ASN A 1 158 ? 1.316 18.688 0.757 1 97.88 158 ASN A N 1
ATOM 1300 C CA . ASN A 1 158 ? 0.93 17.594 -0.124 1 97.88 158 ASN A CA 1
ATOM 1301 C C . ASN A 1 158 ? 2.006 16.516 -0.177 1 97.88 158 ASN A C 1
ATOM 1303 O O . ASN A 1 158 ? 2.896 16.484 0.672 1 97.88 158 ASN A O 1
ATOM 1307 N N . TRP A 1 159 ? 1.883 15.594 -1.097 1 97.69 159 TRP A N 1
ATOM 1308 C CA . TRP A 1 159 ? 2.703 14.391 -1.121 1 97.69 159 TRP A CA 1
ATOM 1309 C C . TRP A 1 159 ? 4.184 14.742 -1.211 1 97.69 159 TRP A C 1
ATOM 1311 O O . TRP A 1 159 ? 5.039 13.969 -0.774 1 97.69 159 TRP A O 1
ATOM 1321 N N . LYS A 1 160 ? 4.551 15.906 -1.635 1 97.31 160 LYS A N 1
ATOM 1322 C CA . LYS A 1 160 ? 5.945 16.297 -1.795 1 97.31 160 LYS A CA 1
ATOM 1323 C C . LYS A 1 160 ? 6.621 16.484 -0.44 1 97.31 160 LYS A C 1
ATOM 1325 O O . LYS A 1 160 ? 7.852 16.469 -0.347 1 97.31 160 LYS A O 1
ATOM 1330 N N . LEU A 1 161 ? 5.848 16.734 0.623 1 97.25 161 LEU A N 1
ATOM 1331 C CA . LEU A 1 161 ? 6.402 16.859 1.968 1 97.25 161 LEU A CA 1
ATOM 1332 C C . LEU A 1 161 ? 7.105 15.562 2.381 1 97.25 161 LEU A C 1
ATOM 1334 O O . LEU A 1 161 ? 7.973 15.578 3.258 1 97.25 161 LEU A O 1
ATOM 1338 N N . GLU A 1 162 ? 6.746 14.461 1.716 1 96.62 162 GLU A N 1
ATOM 1339 C CA . GLU A 1 162 ? 7.324 13.172 2.055 1 96.62 162 GLU A CA 1
ATOM 1340 C C . GLU A 1 162 ? 8.781 13.078 1.601 1 96.62 162 GLU A C 1
ATOM 1342 O O . GLU A 1 162 ? 9.477 12.109 1.918 1 96.62 162 GLU A O 1
ATOM 1347 N N . SER A 1 163 ? 9.242 14.07 0.858 1 95 163 SER A N 1
ATOM 1348 C CA . SER A 1 163 ? 10.672 14.156 0.579 1 95 163 SER A CA 1
ATOM 1349 C C . SER A 1 163 ? 11.492 14.195 1.867 1 95 163 SER A C 1
ATOM 1351 O O . SER A 1 163 ? 12.664 13.828 1.879 1 95 163 SER A O 1
ATOM 1353 N N . HIS A 1 164 ? 10.828 14.539 2.916 1 93.12 164 HIS A N 1
ATOM 1354 C CA . HIS A 1 164 ? 11.477 14.625 4.219 1 93.12 164 HIS A CA 1
ATOM 1355 C C . HIS A 1 164 ? 11.273 13.344 5.02 1 93.12 164 HIS A C 1
ATOM 1357 O O . HIS A 1 164 ? 11.773 13.219 6.141 1 93.12 164 HIS A O 1
ATOM 1363 N N . TRP A 1 165 ? 10.516 12.438 4.496 1 89.31 165 TRP A N 1
ATOM 1364 C CA . TRP A 1 165 ? 10.289 11.172 5.18 1 89.31 165 TRP A CA 1
ATOM 1365 C C . TRP A 1 165 ? 11.469 10.227 4.984 1 89.31 165 TRP A C 1
ATOM 1367 O O . TRP A 1 165 ? 11.617 9.617 3.922 1 89.31 165 TRP A O 1
ATOM 1377 N N . LYS A 1 166 ? 12.359 10.141 5.742 1 75.5 166 LYS A N 1
ATOM 1378 C CA . LYS A 1 166 ? 13.555 9.305 5.695 1 75.5 166 LYS A CA 1
ATOM 1379 C C . LYS A 1 166 ? 13.516 8.242 6.789 1 75.5 166 LYS A C 1
ATOM 1381 O O . LYS A 1 166 ? 13.68 8.555 7.973 1 75.5 166 LYS A O 1
ATOM 1386 N N . ALA A 1 167 ? 12.961 7.078 6.453 1 60.72 167 ALA A N 1
ATOM 1387 C CA . ALA A 1 167 ? 12.938 6.02 7.457 1 60.72 167 ALA A CA 1
ATOM 1388 C C . ALA A 1 167 ? 14.352 5.641 7.891 1 60.72 167 ALA A C 1
ATOM 1390 O O . ALA A 1 167 ? 15.281 5.664 7.086 1 60.72 167 ALA A O 1
ATOM 1391 N N . GLY A 1 168 ? 15.125 6.312 8.906 1 46.62 168 GLY A N 1
ATOM 1392 C CA . GLY A 1 168 ? 16.469 6.004 9.367 1 46.62 168 GLY A CA 1
ATOM 1393 C C . GLY A 1 168 ? 16.906 4.594 9.031 1 46.62 168 GLY A C 1
ATOM 1394 O O . GLY A 1 168 ? 16.078 3.74 8.703 1 46.62 168 GLY A O 1
ATOM 1395 N N . MET B 1 1 ? 15.25 18.219 -6.07 1 70.06 1 MET B N 1
ATOM 1396 C CA . MET B 1 1 ? 13.82 18.172 -6.379 1 70.06 1 MET B CA 1
ATOM 1397 C C . MET B 1 1 ? 13.258 16.781 -6.109 1 70.06 1 MET B C 1
ATOM 1399 O O . MET B 1 1 ? 13.883 15.773 -6.441 1 70.06 1 MET B O 1
ATOM 1403 N N . TYR B 1 2 ? 12.289 16.609 -5.234 1 86.44 2 TYR B N 1
ATOM 1404 C CA . TYR B 1 2 ? 11.625 15.344 -4.922 1 86.44 2 TYR B CA 1
ATOM 1405 C C . TYR B 1 2 ? 10.781 14.867 -6.102 1 86.44 2 TYR B C 1
ATOM 1407 O O . TYR B 1 2 ? 9.766 15.484 -6.434 1 86.44 2 TYR B O 1
ATOM 1415 N N . LEU B 1 3 ? 11.32 13.797 -6.793 1 92.81 3 LEU B N 1
ATOM 1416 C CA . LEU B 1 3 ? 10.688 13.281 -8.008 1 92.81 3 LEU B CA 1
ATOM 1417 C C . LEU B 1 3 ? 9.602 12.266 -7.668 1 92.81 3 LEU B C 1
ATOM 1419 O O . LEU B 1 3 ? 9.727 11.523 -6.691 1 92.81 3 LEU B O 1
ATOM 1423 N N . PHE B 1 4 ? 8.609 12.266 -8.5 1 96.69 4 PHE B N 1
ATOM 1424 C CA . PHE B 1 4 ? 7.523 11.32 -8.273 1 96.69 4 PHE B CA 1
ATOM 1425 C C . PHE B 1 4 ? 8.031 9.883 -8.312 1 96.69 4 PHE B C 1
ATOM 1427 O O . PHE B 1 4 ? 7.555 9.023 -7.574 1 96.69 4 PHE B O 1
ATOM 1434 N N . ASP B 1 5 ? 9.039 9.617 -9.156 1 95.81 5 ASP B N 1
ATOM 1435 C CA . ASP B 1 5 ? 9.609 8.281 -9.258 1 95.81 5 ASP B CA 1
ATOM 1436 C C . ASP B 1 5 ? 10.156 7.812 -7.91 1 95.81 5 ASP B C 1
ATOM 1438 O O . ASP B 1 5 ? 10.016 6.641 -7.547 1 95.81 5 ASP B O 1
ATOM 1442 N N . ASP B 1 6 ? 10.812 8.695 -7.156 1 96.19 6 ASP B N 1
ATOM 1443 C CA . ASP B 1 6 ? 11.305 8.367 -5.82 1 96.19 6 ASP B CA 1
ATOM 1444 C C . ASP B 1 6 ? 10.148 8.094 -4.859 1 96.19 6 ASP B C 1
ATOM 1446 O O . ASP B 1 6 ? 10.211 7.164 -4.051 1 96.19 6 ASP B O 1
ATOM 1450 N N . HIS B 1 7 ? 9.148 8.93 -4.941 1 97.31 7 HIS B N 1
ATOM 1451 C CA . HIS B 1 7 ? 7.957 8.781 -4.109 1 97.31 7 HIS B CA 1
ATOM 1452 C C . HIS B 1 7 ? 7.277 7.434 -4.348 1 97.31 7 HIS B C 1
ATOM 1454 O O . HIS B 1 7 ? 6.934 6.73 -3.395 1 97.31 7 HIS B O 1
ATOM 1460 N N . LEU B 1 8 ? 7.133 7.125 -5.633 1 98.06 8 LEU B N 1
ATOM 1461 C CA . LEU B 1 8 ? 6.516 5.871 -6.047 1 98.06 8 LEU B CA 1
ATOM 1462 C C . LEU B 1 8 ? 7.344 4.68 -5.578 1 98.06 8 LEU B C 1
ATOM 1464 O O . LEU B 1 8 ? 6.797 3.705 -5.055 1 98.06 8 LEU B O 1
ATOM 1468 N N . HIS B 1 9 ? 8.672 4.766 -5.746 1 97.88 9 HIS B N 1
ATOM 1469 C CA . HIS B 1 9 ? 9.57 3.693 -5.324 1 97.88 9 HIS B CA 1
ATOM 1470 C C . HIS B 1 9 ? 9.484 3.465 -3.82 1 97.88 9 HIS B C 1
ATOM 1472 O O . HIS B 1 9 ? 9.359 2.324 -3.367 1 97.88 9 HIS B O 1
ATOM 1478 N N . ASN B 1 10 ? 9.508 4.516 -3.059 1 97.06 10 ASN B N 1
ATOM 1479 C CA . ASN B 1 10 ? 9.453 4.406 -1.604 1 97.06 10 ASN B CA 1
ATOM 1480 C C . ASN B 1 10 ? 8.141 3.775 -1.14 1 97.06 10 ASN B C 1
ATOM 1482 O O . ASN B 1 10 ? 8.141 2.941 -0.231 1 97.06 10 ASN B O 1
ATOM 1486 N N . PHE B 1 11 ? 7.074 4.156 -1.769 1 98.31 11 PHE B N 1
ATOM 1487 C CA . PHE B 1 11 ? 5.773 3.619 -1.388 1 98.31 11 PHE B CA 1
ATOM 1488 C C . PHE B 1 11 ? 5.652 2.152 -1.784 1 98.31 11 PHE B C 1
ATOM 1490 O O . PHE B 1 11 ? 5.102 1.345 -1.036 1 98.31 11 PHE B O 1
ATOM 1497 N N . ALA B 1 12 ? 6.176 1.796 -2.975 1 98.75 12 ALA B N 1
ATOM 1498 C CA . ALA B 1 12 ? 6.148 0.413 -3.445 1 98.75 12 ALA B CA 1
ATOM 1499 C C . ALA B 1 12 ? 6.973 -0.492 -2.535 1 98.75 12 ALA B C 1
ATOM 1501 O O . ALA B 1 12 ? 6.574 -1.621 -2.242 1 98.75 12 ALA B O 1
ATOM 1502 N N . VAL B 1 13 ? 8.086 -0.004 -2.057 1 98.56 13 VAL B N 1
ATOM 1503 C CA . VAL B 1 13 ? 8.914 -0.752 -1.116 1 98.56 13 VAL B CA 1
ATOM 1504 C C . VAL B 1 13 ? 8.156 -0.967 0.188 1 98.56 13 VAL B C 1
ATOM 1506 O O . VAL B 1 13 ? 8.125 -2.078 0.722 1 98.56 13 VAL B O 1
ATOM 1509 N N . TRP B 1 14 ? 7.516 0.07 0.663 1 98 14 TRP B N 1
ATOM 1510 C CA . TRP B 1 14 ? 6.793 -0.006 1.927 1 98 14 TRP B CA 1
ATOM 1511 C C . TRP B 1 14 ? 5.641 -1.004 1.836 1 98 14 TRP B C 1
ATOM 1513 O O . TRP B 1 14 ? 5.461 -1.837 2.729 1 98 14 TRP B O 1
ATOM 1523 N N . THR B 1 15 ? 4.863 -0.931 0.726 1 98.56 15 THR B N 1
ATOM 1524 C CA . THR B 1 15 ? 3.725 -1.836 0.6 1 98.56 15 THR B CA 1
ATOM 1525 C C . THR B 1 15 ? 4.195 -3.281 0.476 1 98.56 15 THR B C 1
ATOM 1527 O O . THR B 1 15 ? 3.615 -4.184 1.086 1 98.56 15 THR B O 1
ATOM 1530 N N . ALA B 1 16 ? 5.262 -3.51 -0.293 1 98.75 16 ALA B N 1
ATOM 1531 C CA . ALA B 1 16 ? 5.801 -4.855 -0.445 1 98.75 16 ALA B CA 1
ATOM 1532 C C . ALA B 1 16 ? 6.281 -5.41 0.895 1 98.75 16 ALA B C 1
ATOM 1534 O O . ALA B 1 16 ? 6.02 -6.566 1.226 1 98.75 16 ALA B O 1
ATOM 1535 N N . ALA B 1 17 ? 6.941 -4.582 1.661 1 98.5 17 ALA B N 1
ATOM 1536 C CA . ALA B 1 17 ? 7.461 -5.004 2.959 1 98.5 17 ALA B CA 1
ATOM 1537 C C . ALA B 1 17 ? 6.324 -5.285 3.938 1 98.5 17 ALA B C 1
ATOM 1539 O O . ALA B 1 17 ? 6.32 -6.316 4.617 1 98.5 17 ALA B O 1
ATOM 1540 N N . ARG B 1 18 ? 5.355 -4.406 3.949 1 97.31 18 ARG B N 1
ATOM 1541 C CA . ARG B 1 18 ? 4.25 -4.578 4.887 1 97.31 18 ARG B CA 1
ATOM 1542 C C . ARG B 1 18 ? 3.445 -5.832 4.562 1 97.31 18 ARG B C 1
ATOM 1544 O O . ARG B 1 18 ? 2.912 -6.484 5.461 1 97.31 18 ARG B O 1
ATOM 1551 N N . ALA B 1 19 ? 3.395 -6.184 3.312 1 97.75 19 ALA B N 1
ATOM 1552 C CA . ALA B 1 19 ? 2.615 -7.344 2.889 1 97.75 19 ALA B CA 1
ATOM 1553 C C . ALA B 1 19 ? 3.354 -8.641 3.201 1 97.75 19 ALA B C 1
ATOM 1555 O O . ALA B 1 19 ? 2.74 -9.711 3.268 1 97.75 19 ALA B O 1
ATOM 1556 N N . SER B 1 20 ? 4.66 -8.578 3.447 1 97.81 20 SER B N 1
ATOM 1557 C CA . SER B 1 20 ? 5.414 -9.828 3.439 1 97.81 20 SER B CA 1
ATOM 1558 C C . SER B 1 20 ? 6.184 -10.016 4.742 1 97.81 20 SER B C 1
ATOM 1560 O O . SER B 1 20 ? 6.652 -11.117 5.035 1 97.81 20 SER B O 1
ATOM 1562 N N . GLN B 1 21 ? 6.262 -8.961 5.566 1 96.88 21 GLN B N 1
ATOM 1563 C CA . GLN B 1 21 ? 7.234 -8.953 6.656 1 96.88 21 GLN B CA 1
ATOM 1564 C C . GLN B 1 21 ? 6.742 -9.789 7.836 1 96.88 21 GLN B C 1
ATOM 1566 O O . GLN B 1 21 ? 7.547 -10.289 8.625 1 96.88 21 GLN B O 1
ATOM 1571 N N . ARG B 1 22 ? 5.406 -9.992 8.031 1 93.38 22 ARG B N 1
ATOM 1572 C CA . ARG B 1 22 ? 4.902 -10.672 9.219 1 93.38 22 ARG B CA 1
ATOM 1573 C C . ARG B 1 22 ? 5.5 -12.07 9.352 1 93.38 22 ARG B C 1
ATOM 1575 O O . ARG B 1 22 ? 5.473 -12.852 8.406 1 93.38 22 ARG B O 1
ATOM 1582 N N . ASN B 1 23 ? 6.113 -12.375 10.531 1 95.06 23 ASN B N 1
ATOM 1583 C CA . ASN B 1 23 ? 6.73 -13.656 10.844 1 95.06 23 ASN B CA 1
ATOM 1584 C C . ASN B 1 23 ? 7.84 -14 9.852 1 95.06 23 ASN B C 1
ATOM 1586 O O . ASN B 1 23 ? 8.078 -15.18 9.562 1 95.06 23 ASN B O 1
ATOM 1590 N N . PHE B 1 24 ? 8.492 -13.062 9.289 1 97.88 24 PHE B N 1
ATOM 1591 C CA . PHE B 1 24 ? 9.5 -13.312 8.266 1 97.88 24 PHE B CA 1
ATOM 1592 C C . PHE B 1 24 ? 10.734 -12.453 8.492 1 97.88 24 PHE B C 1
ATOM 1594 O O . PHE B 1 24 ? 11.703 -12.898 9.102 1 97.88 24 PHE B O 1
ATOM 1601 N N . THR B 1 25 ? 10.688 -11.188 8.164 1 98.25 25 THR B N 1
ATOM 1602 C CA . THR B 1 25 ? 11.82 -10.281 8.305 1 98.25 25 THR B CA 1
ATOM 1603 C C . THR B 1 25 ? 11.344 -8.844 8.477 1 98.25 25 THR B C 1
ATOM 1605 O O . THR B 1 25 ? 10.188 -8.602 8.828 1 98.25 25 THR B O 1
ATOM 1608 N N . THR B 1 26 ? 12.219 -7.887 8.328 1 97.69 26 THR B N 1
ATOM 1609 C CA . THR B 1 26 ? 11.883 -6.504 8.648 1 97.69 26 THR B CA 1
ATOM 1610 C C . THR B 1 26 ? 11.727 -5.672 7.383 1 97.69 26 THR B C 1
ATOM 1612 O O . THR B 1 26 ? 12.203 -6.066 6.312 1 97.69 26 THR B O 1
ATOM 1615 N N . LEU B 1 27 ? 11.07 -4.562 7.527 1 97 27 LEU B N 1
ATOM 1616 C CA . LEU B 1 27 ? 10.922 -3.594 6.445 1 97 27 LEU B CA 1
ATOM 1617 C C . LEU B 1 27 ? 12.281 -3.176 5.898 1 97 27 LEU B C 1
ATOM 1619 O O . LEU B 1 27 ? 12.469 -3.102 4.68 1 97 27 LEU B O 1
ATOM 1623 N N . VAL B 1 28 ? 13.234 -2.918 6.781 1 96.88 28 VAL B N 1
ATOM 1624 C CA . VAL B 1 28 ? 14.562 -2.457 6.387 1 96.88 28 VAL B CA 1
ATOM 1625 C C . VAL B 1 28 ? 15.242 -3.516 5.523 1 96.88 28 VAL B C 1
ATOM 1627 O O . VAL B 1 28 ? 15.82 -3.199 4.48 1 96.88 28 VAL B O 1
ATOM 1630 N N . ASN B 1 29 ? 15.18 -4.82 5.926 1 98.62 29 ASN B N 1
ATOM 1631 C CA . ASN B 1 29 ? 15.781 -5.906 5.164 1 98.62 29 ASN B CA 1
ATOM 1632 C C . ASN B 1 29 ? 15.172 -6.023 3.771 1 98.62 29 ASN B C 1
ATOM 1634 O O . ASN B 1 29 ? 15.898 -6.207 2.787 1 98.62 29 ASN B O 1
ATOM 1638 N N . ILE B 1 30 ? 13.867 -5.906 3.688 1 98.69 30 ILE B N 1
ATOM 1639 C CA . ILE B 1 30 ? 13.18 -6.035 2.41 1 98.69 30 ILE B CA 1
ATOM 1640 C C . ILE B 1 30 ? 13.539 -4.863 1.503 1 98.69 30 ILE B C 1
ATOM 1642 O O . ILE B 1 30 ? 13.773 -5.043 0.305 1 98.69 30 ILE B O 1
ATOM 1646 N N . LYS B 1 31 ? 13.641 -3.67 2.109 1 98.38 31 LYS B N 1
ATOM 1647 C CA . LYS B 1 31 ? 14.055 -2.502 1.338 1 98.38 31 LYS B CA 1
ATOM 1648 C C . LYS B 1 31 ? 15.453 -2.699 0.746 1 98.38 31 LYS B C 1
ATOM 1650 O O . LYS B 1 31 ? 15.656 -2.48 -0.449 1 98.38 31 LYS B O 1
ATOM 1655 N N . VAL B 1 32 ? 16.344 -3.082 1.568 1 98.56 32 VAL B N 1
ATOM 1656 C CA . VAL B 1 32 ? 17.719 -3.297 1.13 1 98.56 32 VAL B CA 1
ATOM 1657 C C . VAL B 1 32 ? 17.75 -4.316 -0.004 1 98.56 32 VAL B C 1
ATOM 1659 O O . VAL B 1 32 ? 18.438 -4.117 -1.013 1 98.56 32 VAL B O 1
ATOM 1662 N N . ALA B 1 33 ? 17.031 -5.418 0.13 1 98.88 33 ALA B N 1
ATOM 1663 C CA . ALA B 1 33 ? 17.016 -6.473 -0.878 1 98.88 33 ALA B CA 1
ATOM 1664 C C . ALA B 1 33 ? 16.422 -5.965 -2.193 1 98.88 33 ALA B C 1
ATOM 1666 O O . ALA B 1 33 ? 16.969 -6.242 -3.268 1 98.88 33 ALA B O 1
ATOM 1667 N N . ILE B 1 34 ? 15.328 -5.203 -2.113 1 98.81 34 ILE B N 1
ATOM 1668 C CA . ILE B 1 34 ? 14.688 -4.668 -3.307 1 98.81 34 ILE B CA 1
ATOM 1669 C C . ILE B 1 34 ? 15.656 -3.744 -4.043 1 98.81 34 ILE B C 1
ATOM 1671 O O . ILE B 1 34 ? 15.758 -3.795 -5.273 1 98.81 34 ILE B O 1
ATOM 1675 N N . GLU B 1 35 ? 16.406 -2.955 -3.283 1 98.25 35 GLU B N 1
ATOM 1676 C CA . GLU B 1 35 ? 17.312 -1.963 -3.865 1 98.25 35 GLU B CA 1
ATOM 1677 C C . GLU B 1 35 ? 18.469 -2.633 -4.594 1 98.25 35 GLU B C 1
ATOM 1679 O O . GLU B 1 35 ? 19.141 -2.002 -5.414 1 98.25 35 GLU B O 1
ATOM 1684 N N . LYS B 1 36 ? 18.641 -3.885 -4.355 1 98.44 36 LYS B N 1
ATOM 1685 C CA . LYS B 1 36 ? 19.703 -4.633 -5.023 1 98.44 36 LYS B CA 1
ATOM 1686 C C . LYS B 1 36 ? 19.203 -5.285 -6.305 1 98.44 36 LYS B C 1
ATOM 1688 O O . LYS B 1 36 ? 19.984 -5.852 -7.07 1 98.44 36 LYS B O 1
ATOM 1693 N N . THR B 1 37 ? 17.953 -5.258 -6.562 1 98.56 37 THR B N 1
ATOM 1694 C CA . THR B 1 37 ? 17.359 -5.883 -7.742 1 98.56 37 THR B CA 1
ATOM 1695 C C . THR B 1 37 ? 17.125 -4.848 -8.836 1 98.56 37 THR B C 1
ATOM 1697 O O . THR B 1 37 ? 17.438 -3.668 -8.664 1 98.56 37 THR B O 1
ATOM 1700 N N . GLU B 1 38 ? 16.547 -5.258 -9.93 1 97.69 38 GLU B N 1
ATOM 1701 C CA . GLU B 1 38 ? 16.234 -4.395 -11.062 1 97.69 38 GLU B CA 1
ATOM 1702 C C . GLU B 1 38 ? 14.766 -4.012 -11.07 1 97.69 38 GLU B C 1
ATOM 1704 O O . GLU B 1 38 ? 14.234 -3.578 -12.102 1 97.69 38 GLU B O 1
ATOM 1709 N N . LEU B 1 39 ? 14.086 -4.164 -9.93 1 98.44 39 LEU B N 1
ATOM 1710 C CA . LEU B 1 39 ? 12.656 -3.871 -9.875 1 98.44 39 LEU B CA 1
ATOM 1711 C C . LEU B 1 39 ? 12.391 -2.422 -10.266 1 98.44 39 LEU B C 1
ATOM 1713 O O . LEU B 1 39 ? 11.5 -2.145 -11.07 1 98.44 39 LEU B O 1
ATOM 1717 N N . ARG B 1 40 ? 13.148 -1.526 -9.672 1 98 40 ARG B N 1
ATOM 1718 C CA . ARG B 1 40 ? 12.93 -0.112 -9.961 1 98 40 ARG B CA 1
ATOM 1719 C C . ARG B 1 40 ? 13.211 0.201 -11.422 1 98 40 ARG B C 1
ATOM 1721 O O . ARG B 1 40 ? 12.477 0.963 -12.055 1 98 40 ARG B O 1
ATOM 1728 N N . ASP B 1 41 ? 14.266 -0.397 -11.984 1 97.44 41 ASP B N 1
ATOM 1729 C CA . ASP B 1 41 ? 14.594 -0.244 -13.398 1 97.44 41 ASP B CA 1
ATOM 1730 C C . ASP B 1 41 ? 13.469 -0.773 -14.281 1 97.44 41 ASP B C 1
ATOM 1732 O O . ASP B 1 41 ? 13.172 -0.19 -15.328 1 97.44 41 ASP B O 1
ATOM 1736 N N . PHE B 1 42 ? 12.953 -1.888 -13.922 1 97.88 42 PHE B N 1
ATOM 1737 C CA . PHE B 1 42 ? 11.836 -2.461 -14.672 1 97.88 42 PHE B CA 1
ATOM 1738 C C . PHE B 1 42 ? 10.68 -1.479 -14.75 1 97.88 42 PHE B C 1
ATOM 1740 O O . PHE B 1 42 ? 10.109 -1.267 -15.828 1 97.88 42 PHE B O 1
ATOM 1747 N N . VAL B 1 43 ? 10.297 -0.874 -13.617 1 97.44 43 VAL B N 1
ATOM 1748 C CA . VAL B 1 43 ? 9.18 0.062 -13.531 1 97.44 43 VAL B CA 1
ATOM 1749 C C . VAL B 1 43 ? 9.422 1.242 -14.469 1 97.44 43 VAL B C 1
ATOM 1751 O O . VAL B 1 43 ? 8.492 1.718 -15.133 1 97.44 43 VAL B O 1
ATOM 1754 N N . ASN B 1 44 ? 10.609 1.683 -14.617 1 94.12 44 ASN B N 1
ATOM 1755 C CA . ASN B 1 44 ? 10.945 2.885 -15.367 1 94.12 44 ASN B CA 1
ATOM 1756 C C . ASN B 1 44 ? 11.172 2.572 -16.844 1 94.12 44 ASN B C 1
ATOM 1758 O O . ASN B 1 44 ? 11.211 3.48 -17.672 1 94.12 44 ASN B O 1
ATOM 1762 N N . GLY B 1 45 ? 11.195 1.245 -17.141 1 92.44 45 GLY B N 1
ATOM 1763 C CA . GLY B 1 45 ? 11.672 1.039 -18.5 1 92.44 45 GLY B CA 1
ATOM 1764 C C . GLY B 1 45 ? 11.141 -0.234 -19.125 1 92.44 45 GLY B C 1
ATOM 1765 O O . GLY B 1 45 ? 11.711 -0.732 -20.094 1 9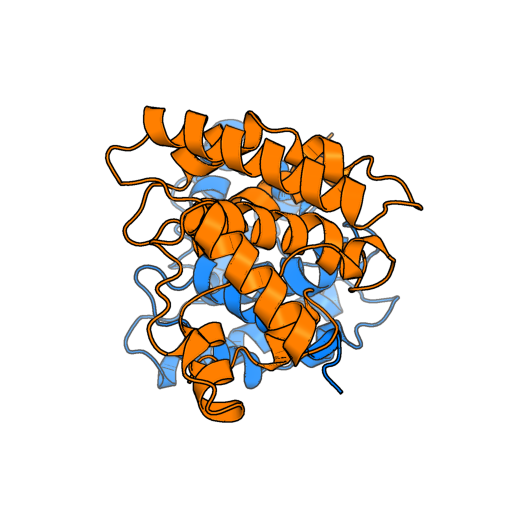2.44 45 GLY B O 1
ATOM 1766 N N . PHE B 1 46 ? 10.094 -0.861 -18.609 1 91.38 46 PHE B N 1
ATOM 1767 C CA . PHE B 1 46 ? 9.602 -2.049 -19.297 1 91.38 46 PHE B CA 1
ATOM 1768 C C . PHE B 1 46 ? 9.062 -1.691 -20.672 1 91.38 46 PHE B C 1
ATOM 1770 O O . PHE B 1 46 ? 8.461 -0.631 -20.859 1 91.38 46 PHE B O 1
ATOM 1777 N N . PRO B 1 47 ? 9.398 -2.594 -21.609 1 86.44 47 PRO B N 1
ATOM 1778 C CA . PRO B 1 47 ? 8.953 -2.287 -22.969 1 86.44 47 PRO B CA 1
ATOM 1779 C C . PRO B 1 47 ? 7.445 -2.461 -23.156 1 86.44 47 PRO B C 1
ATOM 1781 O O . PRO B 1 47 ? 6.824 -3.262 -22.453 1 86.44 47 PRO B O 1
ATOM 1784 N N . LYS B 1 48 ? 6.906 -1.77 -24.188 1 84.62 48 LYS B N 1
ATOM 1785 C CA . LYS B 1 48 ? 5.488 -1.873 -24.516 1 84.62 48 LYS B CA 1
ATOM 1786 C C . LYS B 1 48 ? 5.145 -3.266 -25.031 1 84.62 48 LYS B C 1
ATOM 1788 O O . LYS B 1 48 ? 4.027 -3.75 -24.844 1 84.62 48 LYS B O 1
ATOM 1793 N N . SER B 1 49 ? 6.109 -3.854 -25.578 1 89.25 49 SER B N 1
ATOM 1794 C CA . SER B 1 49 ? 5.879 -5.156 -26.188 1 89.25 49 SER B CA 1
ATOM 1795 C C . SER B 1 49 ? 6.414 -6.285 -25.312 1 89.25 49 SER B C 1
ATOM 1797 O O . SER B 1 49 ? 6.941 -7.277 -25.828 1 89.25 49 SER B O 1
ATOM 1799 N N . LEU B 1 50 ? 6.297 -6.082 -24.094 1 93.44 50 LEU B N 1
ATOM 1800 C CA . LEU B 1 50 ? 6.762 -7.098 -23.156 1 93.44 50 LEU B CA 1
ATOM 1801 C C . LEU B 1 50 ? 5.984 -8.398 -23.328 1 93.44 50 LEU B C 1
ATOM 1803 O O . LEU B 1 50 ? 4.754 -8.391 -23.344 1 93.44 50 LEU B O 1
ATOM 1807 N N . THR B 1 51 ? 6.688 -9.492 -23.531 1 95.25 51 THR B N 1
ATOM 1808 C CA . THR B 1 51 ? 6.043 -10.789 -23.703 1 95.25 51 THR B CA 1
ATOM 1809 C C . THR B 1 51 ? 5.984 -11.547 -22.391 1 95.25 51 THR B C 1
ATOM 1811 O O . THR B 1 51 ? 6.688 -11.195 -21.438 1 95.25 51 THR B O 1
ATOM 1814 N N . GLN B 1 52 ? 5.172 -12.578 -22.297 1 95.56 52 GLN B N 1
ATOM 1815 C CA . GLN B 1 52 ? 5.078 -13.438 -21.125 1 95.56 52 GLN B CA 1
ATOM 1816 C C . GLN B 1 52 ? 6.426 -14.078 -20.797 1 95.56 52 GLN B C 1
ATOM 1818 O O . GLN B 1 52 ? 6.824 -14.141 -19.641 1 95.56 52 GLN B O 1
ATOM 1823 N N . SER B 1 53 ? 7.055 -14.516 -21.812 1 96.25 53 SER B N 1
ATOM 1824 C CA . SER B 1 53 ? 8.336 -15.188 -21.625 1 96.25 53 SER B CA 1
ATOM 1825 C C . SER B 1 53 ? 9.375 -14.242 -21.031 1 96.25 53 SER B C 1
ATOM 1827 O O . SER B 1 53 ? 10.117 -14.609 -20.125 1 96.25 53 SER B O 1
ATOM 1829 N N . ASN B 1 54 ? 9.422 -13 -21.547 1 96.31 54 ASN B N 1
ATOM 1830 C CA . ASN B 1 54 ? 10.359 -12.008 -21.031 1 96.31 54 ASN B CA 1
ATOM 1831 C C . ASN B 1 54 ? 10.055 -11.648 -19.578 1 96.31 54 ASN B C 1
ATOM 1833 O O . ASN B 1 54 ? 10.977 -11.484 -18.781 1 96.31 54 ASN B O 1
ATOM 1837 N N . PHE B 1 55 ? 8.828 -11.555 -19.266 1 98 55 PHE B N 1
ATOM 1838 C CA . PHE B 1 55 ? 8.453 -11.219 -17.891 1 98 55 PHE B CA 1
ATOM 1839 C C . PHE B 1 55 ? 8.781 -12.359 -16.953 1 98 55 PHE B C 1
ATOM 1841 O O . PHE B 1 55 ? 9.242 -12.133 -15.828 1 98 55 PHE B O 1
ATOM 1848 N N . ASP B 1 56 ? 8.523 -13.617 -17.375 1 97.75 56 ASP B N 1
ATOM 1849 C CA . ASP B 1 56 ? 8.836 -14.773 -16.547 1 97.75 56 ASP B CA 1
ATOM 1850 C C . ASP B 1 56 ? 10.328 -14.828 -16.234 1 97.75 56 ASP B C 1
ATOM 1852 O O . ASP B 1 56 ? 10.727 -15.164 -15.109 1 97.75 56 ASP B O 1
ATOM 1856 N N . LEU B 1 57 ? 11.094 -14.523 -17.25 1 97.5 57 LEU B N 1
ATOM 1857 C CA . LEU B 1 57 ? 12.539 -14.508 -17.047 1 97.5 57 LEU B CA 1
ATOM 1858 C C . LEU B 1 57 ? 12.938 -13.422 -16.047 1 97.5 57 LEU B C 1
ATOM 1860 O O . LEU B 1 57 ? 13.758 -13.664 -15.164 1 97.5 57 LEU B O 1
ATOM 1864 N N . PHE B 1 58 ? 12.406 -12.25 -16.25 1 98.19 58 PHE B N 1
ATOM 1865 C CA . PHE B 1 58 ? 12.648 -11.148 -15.336 1 98.19 58 PHE B CA 1
ATOM 1866 C C . PHE B 1 58 ? 12.25 -11.531 -13.914 1 98.19 58 PHE B C 1
ATOM 1868 O O . PHE B 1 58 ? 13 -11.305 -12.961 1 98.19 58 PHE B O 1
ATOM 1875 N N . HIS B 1 59 ? 11.062 -12.156 -13.75 1 98.75 59 HIS B N 1
ATOM 1876 C CA . HIS B 1 59 ? 10.531 -12.547 -12.453 1 98.75 59 HIS B CA 1
ATOM 1877 C C . HIS B 1 59 ? 11.445 -13.547 -11.766 1 98.75 59 HIS B C 1
ATOM 1879 O O . HIS B 1 59 ? 11.766 -13.398 -10.578 1 98.75 59 HIS B O 1
ATOM 1885 N N . ARG B 1 60 ? 11.898 -14.523 -12.508 1 98.69 60 ARG B N 1
ATOM 1886 C CA . ARG B 1 60 ? 12.789 -15.547 -11.961 1 98.69 60 ARG B CA 1
ATOM 1887 C C . ARG B 1 60 ? 14.102 -14.945 -11.5 1 98.69 60 ARG B C 1
ATOM 1889 O O . ARG B 1 60 ? 14.562 -15.219 -10.383 1 98.69 60 ARG B O 1
ATOM 1896 N N . ALA B 1 61 ? 14.633 -14.117 -12.344 1 98.62 61 ALA B N 1
ATOM 1897 C CA . ALA B 1 61 ? 15.914 -13.492 -12.008 1 98.62 61 ALA B CA 1
ATOM 1898 C C . ALA B 1 61 ? 15.781 -12.609 -10.773 1 98.62 61 ALA B C 1
ATOM 1900 O O . ALA B 1 61 ? 16.641 -12.633 -9.891 1 98.62 61 ALA B O 1
ATOM 1901 N N . THR B 1 62 ? 14.75 -11.82 -10.742 1 98.81 62 THR B N 1
ATOM 1902 C CA . THR B 1 62 ? 14.5 -10.922 -9.617 1 98.81 62 THR B CA 1
ATOM 1903 C C . THR B 1 62 ? 14.281 -11.719 -8.336 1 98.81 62 THR B C 1
ATOM 1905 O O . THR B 1 62 ? 14.812 -11.367 -7.281 1 98.81 62 THR B O 1
ATOM 1908 N N . ALA B 1 63 ? 13.508 -12.82 -8.43 1 98.88 63 ALA B N 1
ATOM 1909 C CA . ALA B 1 63 ? 13.211 -13.648 -7.262 1 98.88 63 ALA B CA 1
ATOM 1910 C C . ALA B 1 63 ? 14.484 -14.273 -6.703 1 98.88 63 ALA B C 1
ATOM 1912 O O . ALA B 1 63 ? 14.703 -14.281 -5.488 1 98.88 63 ALA B O 1
ATOM 1913 N N . LEU B 1 64 ? 15.273 -14.773 -7.566 1 98.69 64 LEU B N 1
ATOM 1914 C CA . LEU B 1 64 ? 16.516 -15.414 -7.129 1 98.69 64 LEU B CA 1
ATOM 1915 C C . LEU B 1 64 ? 17.453 -14.406 -6.473 1 98.69 64 LEU B C 1
ATOM 1917 O O . LEU B 1 64 ? 18.109 -14.719 -5.477 1 98.69 64 LEU B O 1
ATOM 1921 N N . LYS B 1 65 ? 17.5 -13.234 -7.012 1 98.75 65 LYS B N 1
ATOM 1922 C CA . LYS B 1 65 ? 18.312 -12.18 -6.402 1 98.75 65 LYS B CA 1
ATOM 1923 C C . LYS B 1 65 ? 17.766 -11.805 -5.027 1 98.75 65 LYS B C 1
ATOM 1925 O O . LYS B 1 65 ? 18.547 -11.625 -4.082 1 98.75 65 LYS B O 1
ATOM 1930 N N . LEU B 1 66 ? 16.469 -11.664 -4.879 1 98.88 66 LEU B N 1
ATOM 1931 C CA . LEU B 1 66 ? 15.852 -11.359 -3.592 1 98.88 66 LEU B CA 1
ATOM 1932 C C . LEU B 1 66 ? 16.156 -12.453 -2.574 1 98.88 66 LEU B C 1
ATOM 1934 O O . LEU B 1 66 ? 16.438 -12.164 -1.411 1 98.88 66 LEU B O 1
ATOM 1938 N N . ILE B 1 67 ? 16.031 -13.688 -3.045 1 98.88 67 ILE B N 1
ATOM 1939 C CA . ILE B 1 67 ? 16.312 -14.805 -2.154 1 98.88 67 ILE B CA 1
ATOM 1940 C C . ILE B 1 67 ? 17.75 -14.711 -1.654 1 98.88 67 ILE B C 1
ATOM 1942 O O . ILE B 1 67 ? 18 -14.82 -0.453 1 98.88 67 ILE B O 1
ATOM 1946 N N . SER B 1 68 ? 18.656 -14.484 -2.582 1 98.81 68 SER B N 1
ATOM 1947 C CA . SER B 1 68 ? 20.062 -14.398 -2.229 1 98.81 68 SER B CA 1
ATOM 1948 C C . SER B 1 68 ? 20.328 -13.273 -1.23 1 98.81 68 SER B C 1
ATOM 1950 O O . SER B 1 68 ? 21.016 -13.469 -0.229 1 98.81 68 SER B O 1
ATOM 1952 N N . GLU B 1 69 ? 19.781 -12.109 -1.436 1 98.88 69 GLU B N 1
ATOM 1953 C CA . GLU B 1 69 ? 20 -10.945 -0.575 1 98.88 69 GLU B CA 1
ATOM 1954 C C . GLU B 1 69 ? 19.359 -11.156 0.797 1 98.88 69 GLU B C 1
ATOM 1956 O O . GLU B 1 69 ? 19.969 -10.844 1.823 1 98.88 69 GLU B O 1
ATOM 1961 N N . LEU B 1 70 ? 18.141 -11.695 0.814 1 98.88 70 LEU B N 1
ATOM 1962 C CA . LEU B 1 70 ? 17.422 -11.82 2.074 1 98.88 70 LEU B CA 1
ATOM 1963 C C . LEU B 1 70 ? 18.031 -12.922 2.938 1 98.88 70 LEU B C 1
ATOM 1965 O O . LEU B 1 70 ? 17.984 -12.852 4.168 1 98.88 70 LEU B O 1
ATOM 1969 N N . LYS B 1 71 ? 18.594 -13.93 2.277 1 98.75 71 LYS B N 1
ATOM 1970 C CA . LYS B 1 71 ? 19.266 -14.977 3.035 1 98.75 71 LYS B CA 1
ATOM 1971 C C . LYS B 1 71 ? 20.422 -14.406 3.857 1 98.75 71 LYS B C 1
ATOM 1973 O O . LYS B 1 71 ? 20.766 -14.938 4.918 1 98.75 71 LYS B O 1
ATOM 1978 N N . GLU B 1 72 ? 21 -13.281 3.418 1 98.56 72 GLU B N 1
ATOM 1979 C CA . GLU B 1 72 ? 22.094 -12.633 4.125 1 98.56 72 GLU B CA 1
ATOM 1980 C C . GLU B 1 72 ? 21.578 -11.719 5.227 1 98.56 72 GLU B C 1
ATOM 1982 O O . GLU B 1 72 ? 22.312 -11.359 6.148 1 98.56 72 GLU B O 1
ATOM 1987 N N . LEU B 1 73 ? 20.359 -11.422 5.172 1 98.5 73 LEU B N 1
ATOM 1988 C CA . LEU B 1 73 ? 19.844 -10.352 6.02 1 98.5 73 LEU B CA 1
ATOM 1989 C C . LEU B 1 73 ? 18.969 -10.914 7.137 1 98.5 73 LEU B C 1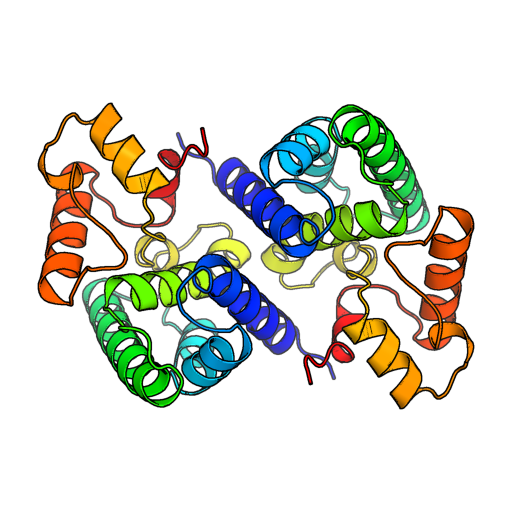
ATOM 1991 O O . LEU B 1 73 ? 18.688 -10.219 8.117 1 98.5 73 LEU B O 1
ATOM 1995 N N . THR B 1 74 ? 18.516 -12.133 6.969 1 98.44 74 THR B N 1
ATOM 1996 C CA . THR B 1 74 ? 17.609 -12.703 7.961 1 98.44 74 THR B CA 1
ATOM 1997 C C . THR B 1 74 ? 17.953 -14.172 8.203 1 98.44 74 THR B C 1
ATOM 1999 O O . THR B 1 74 ? 18.469 -14.852 7.316 1 98.44 74 THR B O 1
ATOM 2002 N N . ASP B 1 75 ? 17.594 -14.641 9.336 1 97.75 75 ASP B N 1
ATOM 2003 C CA . ASP B 1 75 ? 17.828 -16.047 9.688 1 97.75 75 ASP B CA 1
ATOM 2004 C C . ASP B 1 75 ? 16.609 -16.906 9.352 1 97.75 75 ASP B C 1
ATOM 2006 O O . ASP B 1 75 ? 16.656 -18.125 9.445 1 97.75 75 ASP B O 1
ATOM 2010 N N . LYS B 1 76 ? 15.594 -16.281 8.883 1 98.25 76 LYS B N 1
ATOM 2011 C CA . LYS B 1 76 ? 14.383 -17.016 8.508 1 98.25 76 LYS B CA 1
ATOM 2012 C C . LYS B 1 76 ? 14.547 -17.688 7.145 1 98.25 76 LYS B C 1
ATOM 2014 O O . LYS B 1 76 ? 15.391 -17.281 6.348 1 98.25 76 LYS B O 1
ATOM 2019 N N . LYS B 1 77 ? 13.812 -18.672 6.961 1 98.19 77 LYS B N 1
ATOM 2020 C CA . LYS B 1 77 ? 13.805 -19.344 5.664 1 98.19 77 LYS B CA 1
ATOM 2021 C C . LYS B 1 77 ? 13.242 -18.438 4.578 1 98.19 77 LYS B C 1
ATOM 2023 O O . LYS B 1 77 ? 12.125 -17.922 4.707 1 98.19 77 LYS B O 1
ATOM 2028 N N . VAL B 1 78 ? 14 -18.219 3.582 1 98.81 78 VAL B N 1
ATOM 2029 C CA . VAL B 1 78 ? 13.578 -17.406 2.445 1 98.81 78 VAL B CA 1
ATOM 2030 C C . VAL B 1 78 ? 13.141 -18.312 1.296 1 98.81 78 VAL B C 1
ATOM 2032 O O . VAL B 1 78 ? 13.961 -19.047 0.728 1 98.81 78 VAL B O 1
ATOM 2035 N N . THR B 1 79 ? 11.883 -18.297 0.956 1 98.81 79 THR B N 1
ATOM 2036 C CA . THR B 1 79 ? 11.352 -19.172 -0.085 1 98.81 79 THR B CA 1
ATOM 2037 C C . THR B 1 79 ? 10.953 -18.359 -1.315 1 98.81 79 THR B C 1
ATOM 2039 O O . THR B 1 79 ? 10.844 -17.141 -1.252 1 98.81 79 THR B O 1
ATOM 2042 N N . TYR B 1 80 ? 10.758 -19 -2.438 1 98.88 80 TYR B N 1
ATOM 2043 C CA . TYR B 1 80 ? 10.32 -18.359 -3.674 1 98.88 80 TYR B CA 1
ATOM 2044 C C . TYR B 1 80 ? 8.953 -17.719 -3.502 1 98.88 80 TYR B C 1
ATOM 2046 O O . TYR B 1 80 ? 8.695 -16.641 -4.035 1 98.88 80 TYR B O 1
ATOM 2054 N N . GLY B 1 81 ? 8.055 -18.422 -2.76 1 98.81 81 GLY B N 1
ATOM 2055 C CA . GLY B 1 81 ? 6.727 -17.875 -2.52 1 98.81 81 GLY B CA 1
ATOM 2056 C C . GLY B 1 81 ? 6.762 -16.531 -1.812 1 98.81 81 GLY B C 1
ATOM 2057 O O . GLY B 1 81 ? 6.027 -15.609 -2.182 1 98.81 81 GLY B O 1
ATOM 2058 N N . ARG B 1 82 ? 7.641 -16.406 -0.852 1 98.69 82 ARG B N 1
ATOM 2059 C CA . ARG B 1 82 ? 7.754 -15.172 -0.084 1 98.69 82 ARG B CA 1
ATOM 2060 C C . ARG B 1 82 ? 8.266 -14.031 -0.955 1 98.69 82 ARG B C 1
ATOM 2062 O O . ARG B 1 82 ? 7.73 -12.922 -0.915 1 98.69 82 ARG B O 1
ATOM 2069 N N . VAL B 1 83 ? 9.273 -14.297 -1.735 1 98.88 83 VAL B N 1
ATOM 2070 C CA . VAL B 1 83 ? 9.852 -13.203 -2.514 1 98.88 83 VAL B CA 1
ATOM 2071 C C . VAL B 1 83 ? 8.953 -12.891 -3.707 1 98.88 83 VAL B C 1
ATOM 2073 O O . VAL B 1 83 ? 8.883 -11.742 -4.152 1 98.88 83 VAL B O 1
ATOM 2076 N N . ALA B 1 84 ? 8.227 -13.906 -4.234 1 98.94 84 ALA B N 1
ATOM 2077 C CA . ALA B 1 84 ? 7.262 -13.648 -5.301 1 98.94 84 ALA B CA 1
ATOM 2078 C C . ALA B 1 84 ? 6.195 -12.656 -4.848 1 98.94 84 ALA B C 1
ATOM 2080 O O . ALA B 1 84 ? 5.762 -11.805 -5.625 1 98.94 84 ALA B O 1
ATOM 2081 N N . LYS B 1 85 ? 5.785 -12.742 -3.586 1 98.88 85 LYS B N 1
ATOM 2082 C CA . LYS B 1 85 ? 4.805 -11.797 -3.062 1 98.88 85 LYS B CA 1
ATOM 2083 C C . LYS B 1 85 ? 5.391 -10.391 -2.977 1 98.88 85 LYS B C 1
ATOM 2085 O O . LYS B 1 85 ? 4.699 -9.406 -3.256 1 98.88 85 LYS B O 1
ATOM 2090 N N . ILE B 1 86 ? 6.637 -10.305 -2.576 1 98.94 86 ILE B N 1
ATOM 2091 C CA . ILE B 1 86 ? 7.324 -9.023 -2.547 1 98.94 86 ILE B CA 1
ATOM 2092 C C . ILE B 1 86 ? 7.312 -8.398 -3.939 1 98.94 86 ILE B C 1
ATOM 2094 O O . ILE B 1 86 ? 6.941 -7.23 -4.102 1 98.94 86 ILE B O 1
ATOM 2098 N N . ILE B 1 87 ? 7.656 -9.188 -4.945 1 98.94 87 ILE B N 1
ATOM 2099 C CA . ILE B 1 87 ? 7.699 -8.719 -6.324 1 98.94 87 ILE B CA 1
ATOM 2100 C C . ILE B 1 87 ? 6.305 -8.273 -6.758 1 98.94 87 ILE B C 1
ATOM 2102 O O . ILE B 1 87 ? 6.141 -7.191 -7.332 1 98.94 87 ILE B O 1
ATOM 2106 N N . SER B 1 88 ? 5.297 -9.078 -6.453 1 98.88 88 SER B N 1
ATOM 2107 C CA . SER B 1 88 ? 3.932 -8.82 -6.898 1 98.88 88 SER B CA 1
ATOM 2108 C C . SER B 1 88 ? 3.395 -7.516 -6.309 1 98.88 88 SER B C 1
ATOM 2110 O O . SER B 1 88 ? 2.811 -6.699 -7.023 1 98.88 88 SER B O 1
ATOM 2112 N N . ILE B 1 89 ? 3.607 -7.301 -4.992 1 98.88 89 ILE B N 1
ATOM 2113 C CA . ILE B 1 89 ? 3.061 -6.117 -4.332 1 98.88 89 ILE B CA 1
ATOM 2114 C C . ILE B 1 89 ? 3.828 -4.875 -4.781 1 98.88 89 ILE B C 1
ATOM 2116 O O . ILE B 1 89 ? 3.236 -3.812 -4.98 1 98.88 89 ILE B O 1
ATOM 2120 N N . TYR B 1 90 ? 5.129 -5.035 -4.969 1 98.94 90 TYR B N 1
ATOM 2121 C CA . TYR B 1 90 ? 5.926 -3.924 -5.473 1 98.94 90 TYR B CA 1
ATOM 2122 C C . TYR B 1 90 ? 5.43 -3.467 -6.836 1 98.94 90 TYR B C 1
ATOM 2124 O O . TYR B 1 90 ? 5.223 -2.271 -7.062 1 98.94 90 TYR B O 1
ATOM 2132 N N . LEU B 1 91 ? 5.191 -4.387 -7.699 1 98.94 91 LEU B N 1
ATOM 2133 C CA . LEU B 1 91 ? 4.797 -4.051 -9.062 1 98.94 91 LEU B CA 1
ATOM 2134 C C . LEU B 1 91 ? 3.33 -3.643 -9.125 1 98.94 91 LEU B C 1
ATOM 2136 O O . LEU B 1 91 ? 2.941 -2.822 -9.953 1 98.94 91 LEU B O 1
ATOM 2140 N N . LYS B 1 92 ? 2.512 -4.219 -8.219 1 98.88 92 LYS B N 1
ATOM 2141 C CA . LYS B 1 92 ? 1.141 -3.729 -8.102 1 98.88 92 LYS B CA 1
ATOM 2142 C C . LYS B 1 92 ? 1.114 -2.238 -7.773 1 98.88 92 LYS B C 1
ATOM 2144 O O . LYS B 1 92 ? 0.387 -1.469 -8.406 1 98.88 92 LYS B O 1
ATOM 2149 N N . THR B 1 93 ? 1.918 -1.876 -6.836 1 98.88 93 THR B N 1
ATOM 2150 C CA . THR B 1 93 ? 1.964 -0.496 -6.367 1 98.88 93 THR B CA 1
ATOM 2151 C C . THR B 1 93 ? 2.572 0.416 -7.43 1 98.88 93 THR B C 1
ATOM 2153 O O . THR B 1 93 ? 2.082 1.524 -7.656 1 98.88 93 THR B O 1
ATOM 2156 N N . SER B 1 94 ? 3.557 -0.073 -8.148 1 98.75 94 SER B N 1
ATOM 2157 C CA . SER B 1 94 ? 4.395 0.821 -8.945 1 98.75 94 SER B CA 1
ATOM 2158 C C . SER B 1 94 ? 4.02 0.758 -10.422 1 98.75 94 SER B C 1
ATOM 2160 O O . SER B 1 94 ? 4.43 1.615 -11.211 1 98.75 94 SER B O 1
ATOM 2162 N N . VAL B 1 95 ? 3.27 -0.272 -10.836 1 98.69 95 VAL B N 1
ATOM 2163 C CA . VAL B 1 95 ? 2.961 -0.403 -12.258 1 98.69 95 VAL B CA 1
ATOM 2164 C C . VAL B 1 95 ? 1.45 -0.515 -12.445 1 98.69 95 VAL B C 1
ATOM 2166 O O . VAL B 1 95 ? 0.844 0.309 -13.133 1 98.69 95 VAL B O 1
ATOM 2169 N N . ILE B 1 96 ? 0.791 -1.474 -11.758 1 98.75 96 ILE B N 1
ATOM 2170 C CA . ILE B 1 96 ? -0.614 -1.776 -12.008 1 98.75 96 ILE B CA 1
ATOM 2171 C C . ILE B 1 96 ? -1.479 -0.588 -11.594 1 98.75 96 ILE B C 1
ATOM 2173 O O . ILE B 1 96 ? -2.34 -0.143 -12.352 1 98.75 96 ILE B O 1
ATOM 2177 N N . ILE B 1 97 ? -1.229 -0.053 -10.406 1 98.75 97 ILE B N 1
ATOM 2178 C CA . ILE B 1 97 ? -2.057 1.023 -9.875 1 98.75 97 ILE B CA 1
ATOM 2179 C C . ILE B 1 97 ? -1.867 2.285 -10.711 1 98.75 97 ILE B C 1
ATOM 2181 O O . ILE B 1 97 ? -2.844 2.887 -11.164 1 98.75 97 ILE B O 1
ATOM 2185 N N . PRO B 1 98 ? -0.64 2.68 -11.039 1 98.38 98 PRO B N 1
ATOM 2186 C CA . PRO B 1 98 ? -0.458 3.879 -11.867 1 98.38 98 PRO B CA 1
ATOM 2187 C C . PRO B 1 98 ? -1.055 3.73 -13.266 1 98.38 98 PRO B C 1
ATOM 2189 O O . PRO B 1 98 ? -1.478 4.719 -13.867 1 98.38 98 PRO B O 1
ATOM 2192 N N . LEU B 1 99 ? -1.118 2.496 -13.758 1 97.62 99 LEU B N 1
ATOM 2193 C CA . LEU B 1 99 ? -1.628 2.266 -15.102 1 97.62 99 LEU B CA 1
ATOM 2194 C C . LEU B 1 99 ? -3.113 1.922 -15.07 1 97.62 99 LEU B C 1
ATOM 2196 O O . LEU B 1 99 ? -3.707 1.623 -16.109 1 97.62 99 LEU B O 1
ATOM 2200 N N . LYS B 1 100 ? -3.68 1.931 -13.883 1 97.75 100 LYS B N 1
ATOM 2201 C CA . LYS B 1 100 ? -5.098 1.652 -13.68 1 97.75 100 LYS B CA 1
ATOM 2202 C C . LYS B 1 100 ? -5.484 0.305 -14.289 1 97.75 100 LYS B C 1
ATOM 2204 O O . LYS B 1 100 ? -6.535 0.182 -14.922 1 97.75 100 LYS B O 1
ATOM 2209 N N . GLY B 1 101 ? -4.539 -0.646 -14.188 1 97.62 101 GLY B N 1
ATOM 2210 C CA . GLY B 1 101 ? -4.789 -2.01 -14.625 1 97.62 101 GLY B CA 1
ATOM 2211 C C . GLY B 1 101 ? -4.77 -2.158 -16.141 1 97.62 101 GLY B C 1
ATOM 2212 O O . GLY B 1 101 ? -5.152 -3.203 -16.672 1 97.62 101 GLY B O 1
ATOM 2213 N N . GLU B 1 102 ? -4.328 -1.185 -16.797 1 96.5 102 GLU B N 1
ATOM 2214 C CA . GLU B 1 102 ? -4.383 -1.203 -18.266 1 96.5 102 GLU B CA 1
ATOM 2215 C C . GLU B 1 102 ? -3.014 -1.513 -18.859 1 96.5 102 GLU B C 1
ATOM 2217 O O . GLU B 1 102 ? -1.982 -1.212 -18.25 1 96.5 102 GLU B O 1
ATOM 2222 N N . GLY B 1 103 ? -3.023 -2.104 -20.062 1 95.06 103 GLY B N 1
ATOM 2223 C CA . GLY B 1 103 ? -1.795 -2.408 -20.781 1 95.06 103 GLY B CA 1
ATOM 2224 C C . GLY B 1 103 ? -1.361 -3.854 -20.641 1 95.06 103 GLY B C 1
ATOM 2225 O O . GLY B 1 103 ? -1.771 -4.539 -19.703 1 95.06 103 GLY B O 1
ATOM 2226 N N . GLN B 1 104 ? -0.516 -4.289 -21.547 1 95.75 104 GLN B N 1
ATOM 2227 C CA . GLN B 1 104 ? -0.062 -5.672 -21.594 1 95.75 104 GLN B CA 1
ATOM 2228 C C . GLN B 1 104 ? 0.712 -6.051 -20.344 1 95.75 104 GLN B C 1
ATOM 2230 O O . GLN B 1 104 ? 0.576 -7.164 -19.828 1 95.75 104 GLN B O 1
ATOM 2235 N N . VAL B 1 105 ? 1.479 -5.086 -19.828 1 97.81 105 VAL B N 1
ATOM 2236 C CA . VAL B 1 105 ? 2.312 -5.367 -18.656 1 97.81 105 VAL B CA 1
ATOM 2237 C C . VAL B 1 105 ? 1.43 -5.738 -17.469 1 97.81 105 VAL B C 1
ATOM 2239 O O . VAL B 1 105 ? 1.795 -6.598 -16.672 1 97.81 105 VAL B O 1
ATOM 2242 N N . CYS B 1 106 ? 0.233 -5.164 -17.344 1 97.94 106 CYS B N 1
ATOM 2243 C CA . CYS B 1 106 ? -0.667 -5.434 -16.234 1 97.94 106 CYS B CA 1
ATOM 2244 C C . CYS B 1 106 ? -1.271 -6.828 -16.344 1 97.94 106 CYS B C 1
ATOM 2246 O O . CYS B 1 106 ? -1.74 -7.387 -15.344 1 97.94 106 CYS B O 1
ATOM 2248 N N . GLU B 1 107 ? -1.203 -7.402 -17.531 1 97.25 107 GLU B N 1
ATOM 2249 C CA . GLU B 1 107 ? -1.693 -8.758 -17.734 1 97.25 107 GLU B CA 1
ATOM 2250 C C . GLU B 1 107 ? -0.623 -9.797 -17.406 1 97.25 107 GLU B C 1
ATOM 2252 O O . GLU B 1 107 ? -0.925 -10.977 -17.234 1 97.25 107 GLU B O 1
ATOM 2257 N N . LEU B 1 108 ? 0.603 -9.297 -17.266 1 98.25 108 LEU B N 1
ATOM 2258 C CA . LEU B 1 108 ? 1.735 -10.203 -17.109 1 98.25 108 LEU B CA 1
ATOM 2259 C C . LEU B 1 108 ? 2.141 -10.297 -15.633 1 98.25 108 LEU B C 1
ATOM 2261 O O . LEU B 1 108 ? 2.646 -11.328 -15.188 1 98.25 108 LEU B O 1
ATOM 2265 N N . ILE B 1 109 ? 1.954 -9.211 -14.852 1 98.69 109 ILE B N 1
ATOM 2266 C CA . ILE B 1 109 ? 2.41 -9.125 -13.469 1 98.69 109 ILE B CA 1
ATOM 2267 C C . ILE B 1 109 ? 1.597 -10.078 -12.602 1 98.69 109 ILE B C 1
ATOM 2269 O O . ILE B 1 109 ? 0.364 -10.055 -12.633 1 98.69 109 ILE B O 1
ATOM 2273 N N . HIS B 1 110 ? 2.346 -10.938 -11.867 1 98.88 110 HIS B N 1
ATOM 2274 C CA . HIS B 1 110 ? 1.706 -11.914 -10.992 1 98.88 110 HIS B CA 1
ATOM 2275 C C . HIS B 1 110 ? 0.896 -11.227 -9.898 1 98.88 110 HIS B C 1
ATOM 2277 O O . HIS B 1 110 ? 1.332 -10.219 -9.344 1 98.88 110 HIS B O 1
ATOM 2283 N N . PRO B 1 111 ? -0.278 -11.719 -9.609 1 98.44 111 PRO B N 1
ATOM 2284 C CA . PRO B 1 111 ? -0.942 -11.297 -8.375 1 98.44 111 PRO B CA 1
ATOM 2285 C C . PRO B 1 111 ? -0.244 -11.812 -7.121 1 98.44 111 PRO B C 1
ATOM 2287 O O . PRO B 1 111 ? 0.437 -12.844 -7.172 1 98.44 111 PRO B O 1
ATOM 2290 N N . PRO B 1 112 ? -0.354 -11.07 -6.051 1 98.38 112 PRO B N 1
ATOM 2291 C CA . PRO B 1 112 ? 0.174 -11.648 -4.816 1 98.38 112 PRO B CA 1
ATOM 2292 C C . PRO B 1 112 ? -0.581 -12.906 -4.383 1 98.38 112 PRO B C 1
ATOM 2294 O O . PRO B 1 112 ? -1.812 -12.898 -4.328 1 98.38 112 PRO B O 1
ATOM 2297 N N . ILE B 1 113 ? 0.105 -13.914 -4.164 1 97.81 113 ILE B N 1
ATOM 2298 C CA . ILE B 1 113 ? -0.49 -15.156 -3.666 1 97.81 113 ILE B CA 1
ATOM 2299 C C . ILE B 1 113 ? -0.353 -15.219 -2.146 1 97.81 113 ILE B C 1
ATOM 2301 O O . ILE B 1 113 ? 0.755 -15.125 -1.611 1 97.81 113 ILE B O 1
ATOM 2305 N N . ASP B 1 114 ? -1.443 -15.328 -1.486 1 96.12 114 ASP B N 1
ATOM 2306 C CA . ASP B 1 114 ? -1.443 -15.492 -0.036 1 96.12 114 ASP B CA 1
ATOM 2307 C C . ASP B 1 114 ? -2.502 -16.5 0.403 1 96.12 114 ASP B C 1
ATOM 2309 O O . ASP B 1 114 ? -3.125 -17.156 -0.433 1 96.12 114 ASP B O 1
ATOM 2313 N N . SER B 1 115 ? -2.633 -16.75 1.66 1 95.75 115 SER B N 1
ATOM 2314 C CA . SER B 1 115 ? -3.494 -17.812 2.182 1 95.75 115 SER B CA 1
ATOM 2315 C C . SER B 1 115 ? -4.965 -17.516 1.91 1 95.75 115 SER B C 1
ATOM 2317 O O . SER B 1 115 ? -5.75 -18.422 1.636 1 95.75 115 SER B O 1
ATOM 2319 N N . ILE B 1 116 ? -5.344 -16.234 1.975 1 94.5 116 ILE B N 1
ATOM 2320 C CA . ILE B 1 116 ? -6.734 -15.844 1.764 1 94.5 116 ILE B CA 1
ATOM 2321 C C . ILE B 1 116 ? -7.141 -16.141 0.322 1 94.5 116 ILE B C 1
ATOM 2323 O O . ILE B 1 116 ? -8.203 -16.719 0.077 1 94.5 116 ILE B O 1
ATOM 2327 N N . LEU B 1 117 ? -6.336 -15.781 -0.622 1 96.06 117 LEU B N 1
ATOM 2328 C CA . LEU B 1 117 ? -6.605 -16.031 -2.033 1 96.06 117 LEU B CA 1
ATOM 2329 C C . LEU B 1 117 ? -6.73 -17.531 -2.305 1 96.06 117 LEU B C 1
ATOM 2331 O O . LEU B 1 117 ? -7.695 -17.969 -2.932 1 96.06 117 LEU B O 1
ATOM 2335 N N . LEU B 1 118 ? -5.75 -18.328 -1.805 1 96.62 118 LEU B N 1
ATOM 2336 C CA . LEU B 1 118 ? -5.711 -19.766 -2.064 1 96.62 118 LEU B CA 1
ATOM 2337 C C . LEU B 1 118 ? -6.91 -20.469 -1.431 1 96.62 118 LEU B C 1
ATOM 2339 O O . LEU B 1 118 ? -7.52 -21.344 -2.047 1 96.62 118 LEU B O 1
ATOM 2343 N N . LYS B 1 119 ? -7.246 -20.078 -0.262 1 95.69 119 LYS B N 1
ATOM 2344 C CA . LYS B 1 119 ? -8.398 -20.656 0.425 1 95.69 119 LYS B CA 1
ATOM 2345 C C . LYS B 1 119 ? -9.695 -20.359 -0.321 1 95.69 119 LYS B C 1
ATOM 2347 O O . LYS B 1 119 ? -10.555 -21.234 -0.457 1 95.69 119 LYS B O 1
ATOM 2352 N N . THR B 1 120 ? -9.828 -19.125 -0.744 1 95.44 120 THR B N 1
ATOM 2353 C CA . THR B 1 120 ? -11.039 -18.734 -1.462 1 95.44 120 THR B CA 1
ATOM 2354 C C . THR B 1 120 ? -11.148 -19.5 -2.783 1 95.44 120 THR B C 1
ATOM 2356 O O . THR B 1 120 ? -12.227 -19.969 -3.146 1 95.44 120 THR B O 1
ATOM 2359 N N . ILE B 1 121 ? -10.047 -19.594 -3.488 1 95.88 121 ILE B N 1
ATOM 2360 C CA . ILE B 1 121 ? -10.031 -20.297 -4.762 1 95.88 121 ILE B CA 1
ATOM 2361 C C . ILE B 1 121 ? -10.398 -21.766 -4.535 1 95.88 121 ILE B C 1
ATOM 2363 O O . ILE B 1 121 ? -11.18 -22.344 -5.297 1 95.88 121 ILE B O 1
ATOM 2367 N N . TYR B 1 122 ? -9.82 -22.344 -3.463 1 96.31 122 TYR B N 1
ATOM 2368 C CA . TYR B 1 122 ? -10.172 -23.719 -3.121 1 96.31 122 TYR B CA 1
ATOM 2369 C C . TYR B 1 122 ? -11.672 -23.844 -2.857 1 96.31 122 TYR B C 1
ATOM 2371 O O . TYR B 1 122 ? -12.32 -24.766 -3.367 1 96.31 122 TYR B O 1
ATOM 2379 N N . LYS B 1 123 ? -12.211 -22.984 -2.088 1 95.56 123 LYS B N 1
ATOM 2380 C CA . LYS B 1 123 ? -13.625 -23.031 -1.736 1 95.56 123 LYS B CA 1
ATOM 2381 C C . LYS B 1 123 ? -14.5 -22.906 -2.979 1 95.56 123 LYS B C 1
ATOM 2383 O O . LYS B 1 123 ? -15.531 -23.578 -3.084 1 95.56 123 LYS B O 1
ATOM 2388 N N . GLU B 1 124 ? -14.102 -22.062 -3.896 1 94.94 124 GLU B N 1
ATOM 2389 C CA . GLU B 1 124 ? -14.914 -21.766 -5.07 1 94.94 124 GLU B CA 1
ATOM 2390 C C . GLU B 1 124 ? -14.781 -22.859 -6.129 1 94.94 124 GLU B C 1
ATOM 2392 O O . GLU B 1 124 ? -15.742 -23.172 -6.828 1 94.94 124 GLU B O 1
ATOM 2397 N N . THR B 1 125 ? -13.594 -23.406 -6.23 1 95.06 125 THR B N 1
ATOM 2398 C CA . THR B 1 125 ? -13.344 -24.328 -7.328 1 95.06 125 THR B CA 1
ATOM 2399 C C . THR B 1 125 ? -13.445 -25.781 -6.852 1 95.06 125 THR B C 1
ATOM 2401 O O . THR B 1 125 ? -13.578 -26.703 -7.66 1 95.06 125 THR B O 1
ATOM 2404 N N . LYS B 1 126 ? -13.258 -26.031 -5.555 1 95.31 126 LYS B N 1
ATOM 2405 C CA . LYS B 1 126 ? -13.219 -27.359 -4.941 1 95.31 126 LYS B CA 1
ATOM 2406 C C . LYS B 1 126 ? -12.086 -28.188 -5.527 1 95.31 126 LYS B C 1
ATOM 2408 O O . LYS B 1 126 ? -12.172 -29.422 -5.555 1 95.31 126 LYS B O 1
ATOM 2413 N N . ASP B 1 127 ? -11.125 -27.531 -6.062 1 95.38 127 ASP B N 1
ATOM 2414 C CA . ASP B 1 127 ? -9.938 -28.188 -6.59 1 95.38 127 ASP B CA 1
ATOM 2415 C C . ASP B 1 127 ? -8.914 -28.453 -5.48 1 95.38 127 ASP B C 1
ATOM 2417 O O . ASP B 1 127 ? -8.312 -27.516 -4.949 1 95.38 127 ASP B O 1
ATOM 2421 N N . SER B 1 128 ? -8.609 -29.625 -5.156 1 94.31 128 SER B N 1
ATOM 2422 C CA . SER B 1 128 ? -7.785 -30.062 -4.035 1 94.31 128 SER B CA 1
ATOM 2423 C C . SER B 1 128 ? -6.336 -29.609 -4.211 1 94.31 128 SER B C 1
ATOM 2425 O O . SER B 1 128 ? -5.559 -29.625 -3.256 1 94.31 128 SER B O 1
ATOM 2427 N N . PHE B 1 129 ? -6.004 -29.234 -5.441 1 94.75 129 PHE B N 1
ATOM 2428 C CA . PHE B 1 129 ? -4.656 -28.75 -5.707 1 94.75 129 PHE B CA 1
ATOM 2429 C C . PHE B 1 129 ? -4.297 -27.594 -4.77 1 94.75 129 PHE B C 1
ATOM 2431 O O . PHE B 1 129 ? -3.146 -27.484 -4.336 1 94.75 129 PHE B O 1
ATOM 2438 N N . TYR B 1 130 ? -5.27 -26.75 -4.406 1 95.19 130 TYR B N 1
ATOM 2439 C CA . TYR B 1 130 ? -5.02 -25.516 -3.67 1 95.19 130 TYR B CA 1
ATOM 2440 C C . TYR B 1 130 ? -5.145 -25.75 -2.168 1 95.19 130 TYR B C 1
ATOM 2442 O O . TYR B 1 130 ? -4.703 -24.906 -1.37 1 95.19 130 TYR B O 1
ATOM 2450 N N . LYS B 1 131 ? -5.723 -26.75 -1.729 1 92.62 131 LYS B N 1
ATOM 2451 C CA . LYS B 1 131 ? -6.172 -26.984 -0.36 1 92.62 131 LYS B CA 1
ATOM 2452 C C . LYS B 1 131 ? -5.012 -26.891 0.626 1 92.62 131 LYS B C 1
ATOM 2454 O O . LYS B 1 131 ? -5.129 -26.234 1.666 1 92.62 131 LYS B O 1
ATOM 2459 N N . ASP B 1 132 ? -3.908 -27.422 0.275 1 91.62 132 ASP B N 1
ATOM 2460 C CA . ASP B 1 132 ? -2.852 -27.516 1.276 1 91.62 132 ASP B CA 1
ATOM 2461 C C . ASP B 1 132 ? -1.625 -26.719 0.854 1 91.62 132 ASP B C 1
ATOM 2463 O O . ASP B 1 132 ? -0.525 -26.922 1.368 1 91.62 132 ASP B O 1
ATOM 2467 N N . VAL B 1 133 ? -1.872 -25.859 -0.076 1 96.75 133 VAL B N 1
ATOM 2468 C CA . VAL B 1 133 ? -0.733 -25.062 -0.518 1 96.75 133 VAL B CA 1
ATOM 2469 C C . VAL B 1 133 ? -0.427 -23.984 0.518 1 96.75 133 VAL B C 1
ATOM 2471 O O . VAL B 1 133 ? -1.309 -23.203 0.895 1 96.75 133 VAL B O 1
ATOM 2474 N N . LYS B 1 134 ? 0.765 -23.984 1.003 1 97.19 134 LYS B N 1
ATOM 2475 C CA . LYS B 1 134 ? 1.284 -22.922 1.854 1 97.19 134 LYS B CA 1
ATOM 2476 C C . LYS B 1 134 ? 2.229 -22.016 1.078 1 97.19 134 LYS B C 1
ATOM 2478 O O . LYS B 1 134 ? 3.387 -22.359 0.841 1 97.19 134 LYS B O 1
ATOM 2483 N N . TRP B 1 135 ? 1.805 -20.844 0.876 1 97.56 135 TRP B N 1
ATOM 2484 C CA . TRP B 1 135 ? 2.545 -19.953 -0.014 1 97.56 135 TRP B CA 1
ATOM 2485 C C . TRP B 1 135 ? 3.922 -19.641 0.558 1 97.56 135 TRP B C 1
ATOM 2487 O O . TRP B 1 135 ? 4.879 -19.438 -0.192 1 97.56 135 TRP B O 1
ATOM 2497 N N . THR B 1 136 ? 4.102 -19.625 1.869 1 98.12 136 THR B N 1
ATOM 2498 C CA . THR B 1 136 ? 5.348 -19.25 2.523 1 98.12 136 THR B CA 1
ATOM 2499 C C . THR B 1 136 ? 6.398 -20.344 2.377 1 98.12 136 THR B C 1
ATOM 2501 O O . THR B 1 136 ? 7.574 -20.125 2.68 1 98.12 136 THR B O 1
ATOM 2504 N N . GLU B 1 137 ? 5.949 -21.484 1.819 1 98.06 137 GLU B N 1
ATOM 2505 C CA . GLU B 1 137 ? 6.852 -22.641 1.729 1 98.06 137 GLU B CA 1
ATOM 2506 C C . GLU B 1 137 ? 7.148 -22.984 0.275 1 98.06 137 GLU B C 1
ATOM 2508 O O . GLU B 1 137 ? 7.926 -23.906 0.001 1 98.06 137 GLU B O 1
ATOM 2513 N N . LEU B 1 138 ? 6.594 -22.281 -0.633 1 98.56 138 LEU B N 1
ATOM 2514 C CA . LEU B 1 138 ? 6.746 -22.609 -2.047 1 98.56 138 LEU B CA 1
ATOM 2515 C C . LEU B 1 138 ? 8.188 -22.391 -2.5 1 98.56 138 LEU B C 1
ATOM 2517 O O . LEU B 1 138 ? 8.727 -21.297 -2.352 1 98.56 138 LEU B O 1
ATOM 2521 N N . ASP B 1 139 ? 8.766 -23.453 -2.992 1 98.5 139 ASP B N 1
ATOM 2522 C CA . ASP B 1 139 ? 10.039 -23.297 -3.695 1 98.5 139 ASP B CA 1
ATOM 2523 C C . ASP B 1 139 ? 9.812 -22.969 -5.172 1 98.5 139 ASP B C 1
ATOM 2525 O O . ASP B 1 139 ? 8.68 -22.734 -5.594 1 98.5 139 ASP B O 1
ATOM 2529 N N . PHE B 1 140 ? 10.867 -22.859 -5.891 1 98.44 140 PHE B N 1
ATOM 2530 C CA . PHE B 1 140 ? 10.82 -22.453 -7.293 1 98.44 140 PHE B CA 1
ATOM 2531 C C . PHE B 1 140 ? 9.867 -23.344 -8.078 1 98.44 140 PHE B C 1
ATOM 2533 O O . PHE B 1 140 ? 8.93 -22.844 -8.711 1 98.44 140 PHE B O 1
ATOM 2540 N N . ASP B 1 141 ? 10.023 -24.609 -7.988 1 98.5 141 ASP B N 1
ATOM 2541 C CA . ASP B 1 141 ? 9.242 -25.562 -8.789 1 98.5 141 ASP B CA 1
ATOM 2542 C C . ASP B 1 141 ? 7.766 -25.516 -8.406 1 98.5 141 ASP B C 1
ATOM 2544 O O . ASP B 1 141 ? 6.895 -25.484 -9.273 1 98.5 141 ASP B O 1
ATOM 2548 N N . ASN B 1 142 ? 7.488 -25.562 -7.133 1 98.38 142 ASN B N 1
ATOM 2549 C CA . ASN B 1 142 ? 6.102 -25.594 -6.676 1 98.38 142 ASN B CA 1
ATOM 2550 C C . ASN B 1 142 ? 5.395 -24.281 -6.973 1 98.38 142 ASN B C 1
ATOM 2552 O O . ASN B 1 142 ? 4.191 -24.25 -7.238 1 98.38 142 ASN B O 1
ATOM 2556 N N . TYR B 1 143 ? 6.137 -23.188 -6.945 1 98.69 143 TYR B N 1
ATOM 2557 C CA . TYR B 1 143 ? 5.543 -21.906 -7.297 1 98.69 143 TYR B CA 1
ATOM 2558 C C . TYR B 1 143 ? 5.113 -21.875 -8.758 1 98.69 143 TYR B C 1
ATOM 2560 O O . TYR B 1 143 ? 3.99 -21.484 -9.07 1 98.69 143 TYR B O 1
ATOM 2568 N N . TRP B 1 144 ? 5.973 -22.328 -9.602 1 98.5 144 TRP B N 1
ATOM 2569 C CA . TRP B 1 144 ? 5.668 -22.234 -11.023 1 98.5 144 TRP B CA 1
ATOM 2570 C C . TRP B 1 144 ? 4.637 -23.281 -11.43 1 98.5 144 TRP B C 1
ATOM 2572 O O . TRP B 1 144 ? 3.85 -23.062 -12.352 1 98.5 144 TRP B O 1
ATOM 2582 N N . LYS B 1 145 ? 4.613 -24.391 -10.711 1 98.19 145 LYS B N 1
ATOM 2583 C CA . LYS B 1 145 ? 3.512 -25.328 -10.891 1 98.19 145 LYS B CA 1
ATOM 2584 C C . LYS B 1 145 ? 2.178 -24.688 -10.516 1 98.19 145 LYS B C 1
ATOM 2586 O O . LYS B 1 145 ? 1.178 -24.875 -11.219 1 98.19 145 LYS B O 1
ATOM 2591 N N . LEU B 1 146 ? 2.184 -24.016 -9.414 1 98.25 146 LEU B N 1
ATOM 2592 C CA . LEU B 1 146 ? 0.987 -23.297 -8.984 1 98.25 146 LEU B CA 1
ATOM 2593 C C . LEU B 1 146 ? 0.572 -22.25 -10.023 1 98.25 146 LEU B C 1
ATOM 2595 O O . LEU B 1 146 ? -0.608 -22.156 -10.367 1 98.25 146 LEU B O 1
ATOM 2599 N N . VAL B 1 147 ? 1.498 -21.438 -10.539 1 98 147 VAL B N 1
ATOM 2600 C CA . VAL B 1 147 ? 1.243 -20.422 -11.555 1 98 147 VAL B CA 1
ATOM 2601 C C . VAL B 1 147 ? 0.598 -21.078 -12.781 1 98 147 VAL B C 1
ATOM 2603 O O . VAL B 1 147 ? -0.416 -20.594 -13.289 1 98 147 VAL B O 1
ATOM 2606 N N . SER B 1 148 ? 1.204 -22.203 -13.188 1 97.44 148 SER B N 1
ATOM 2607 C CA . SER B 1 148 ? 0.681 -22.906 -14.352 1 97.44 148 SER B CA 1
ATOM 2608 C C . SER B 1 148 ? -0.737 -23.406 -14.102 1 97.44 148 SER B C 1
ATOM 2610 O O . SER B 1 148 ? -1.595 -23.328 -14.984 1 97.44 148 SER B O 1
ATOM 2612 N N . HIS B 1 149 ? -0.96 -23.922 -12.922 1 97.44 149 HIS B N 1
ATOM 2613 C CA . HIS B 1 149 ? -2.273 -24.438 -12.562 1 97.44 149 HIS B CA 1
ATOM 2614 C C . HIS B 1 149 ? -3.318 -23.328 -12.523 1 97.44 149 HIS B C 1
ATOM 2616 O O . HIS B 1 149 ? -4.43 -23.5 -13.023 1 97.44 149 HIS B O 1
ATOM 2622 N N . LEU B 1 150 ? -3.002 -22.203 -12.008 1 97.38 150 LEU B N 1
ATOM 2623 C CA . LEU B 1 150 ? -3.906 -21.062 -11.922 1 97.38 150 LEU B CA 1
ATOM 2624 C C . LEU B 1 150 ? -4.184 -20.484 -13.312 1 97.38 150 LEU B C 1
ATOM 2626 O O . LEU B 1 150 ? -5.328 -20.156 -13.625 1 97.38 150 LEU B O 1
ATOM 2630 N N . ARG B 1 151 ? -3.146 -20.391 -14.109 1 96.25 151 ARG B N 1
ATOM 2631 C CA . ARG B 1 151 ? -3.318 -19.922 -15.477 1 96.25 151 ARG B CA 1
ATOM 2632 C C . ARG B 1 151 ? -4.27 -20.828 -16.25 1 96.25 151 ARG B C 1
ATOM 2634 O O . ARG B 1 151 ? -5.117 -20.328 -17.016 1 96.25 151 ARG B O 1
ATOM 2641 N N . SER B 1 152 ? -4.051 -22.078 -16.094 1 96.12 152 SER B N 1
ATOM 2642 C CA . SER B 1 152 ? -4.895 -23.031 -16.797 1 96.12 152 SER B CA 1
ATOM 2643 C C . SER B 1 152 ? -6.344 -22.938 -16.344 1 96.12 152 SER B C 1
ATOM 2645 O O . SER B 1 152 ? -7.266 -23 -17.156 1 96.12 152 SER B O 1
ATOM 2647 N N . LYS B 1 153 ? -6.586 -22.812 -15.086 1 96.12 153 LYS B N 1
ATOM 2648 C CA . LYS B 1 153 ? -7.922 -22.797 -14.492 1 96.12 153 LYS B CA 1
ATOM 2649 C C . LYS B 1 153 ? -8.672 -21.516 -14.875 1 96.12 153 LYS B C 1
ATOM 2651 O O . LYS B 1 153 ? -9.859 -21.578 -15.195 1 96.12 153 LYS B O 1
ATOM 2656 N N . PHE B 1 154 ? -8.008 -20.375 -14.883 1 96.31 154 PHE B N 1
ATOM 2657 C CA . PHE B 1 154 ? -8.719 -19.094 -14.992 1 96.31 154 PHE B CA 1
ATOM 2658 C C . PHE B 1 154 ? -8.461 -18.453 -16.344 1 96.31 154 PHE B C 1
ATOM 2660 O O . PHE B 1 154 ? -9.195 -17.547 -16.766 1 96.31 154 PHE B O 1
ATOM 2667 N N . GLY B 1 155 ? -7.402 -18.922 -17.016 1 95.62 155 GLY B N 1
ATOM 2668 C CA . GLY B 1 155 ? -7.055 -18.359 -18.312 1 95.62 155 GLY B CA 1
ATOM 2669 C C . GLY B 1 155 ? -6.145 -17.141 -18.203 1 95.62 155 GLY B C 1
ATOM 2670 O O . GLY B 1 155 ? -5.742 -16.578 -19.219 1 95.62 155 GLY B O 1
ATOM 2671 N N . PHE B 1 156 ? -5.902 -16.703 -17 1 95.06 156 PHE B N 1
ATOM 2672 C CA . PHE B 1 156 ? -5.008 -15.586 -16.734 1 95.06 156 PHE B CA 1
ATOM 2673 C C . PHE B 1 156 ? -4.352 -15.727 -15.375 1 95.06 156 PHE B C 1
ATOM 2675 O O . PHE B 1 156 ? -4.793 -16.516 -14.547 1 95.06 156 PHE B O 1
ATOM 2682 N N . PHE B 1 157 ? -3.293 -15.07 -15.141 1 97.69 157 PHE B N 1
ATOM 2683 C CA . PHE B 1 157 ? -2.609 -14.945 -13.852 1 97.69 157 PHE B CA 1
ATOM 2684 C C . PHE B 1 157 ? -2.078 -13.531 -13.664 1 97.69 157 PHE B C 1
ATOM 2686 O O . PHE B 1 157 ? -0.884 -13.281 -13.836 1 97.69 157 PHE B O 1
ATOM 2693 N N . ASN B 1 158 ? -2.979 -12.68 -13.344 1 97.88 158 ASN B N 1
ATOM 2694 C CA . ASN B 1 158 ? -2.709 -11.258 -13.148 1 97.88 158 ASN B CA 1
ATOM 2695 C C . ASN B 1 158 ? -3.607 -10.656 -12.07 1 97.88 158 ASN B C 1
ATOM 2697 O O . ASN B 1 158 ? -4.223 -11.391 -11.289 1 97.88 158 ASN B O 1
ATOM 2701 N N . TRP B 1 159 ? -3.621 -9.359 -11.961 1 97.75 159 TRP B N 1
ATOM 2702 C CA . TRP B 1 159 ? -4.254 -8.672 -10.836 1 97.75 159 TRP B CA 1
ATOM 2703 C C . TRP B 1 159 ? -5.738 -9.016 -10.758 1 97.75 159 TRP B C 1
ATOM 2705 O O . TRP B 1 159 ? -6.336 -8.961 -9.68 1 97.75 159 TRP B O 1
ATOM 2715 N N . LYS B 1 160 ? -6.352 -9.492 -11.789 1 97.38 160 LYS B N 1
ATOM 2716 C CA . LYS B 1 160 ? -7.777 -9.812 -11.812 1 97.38 160 LYS B CA 1
ATOM 2717 C C . LYS B 1 160 ? -8.078 -11.039 -10.953 1 97.38 160 LYS B C 1
ATOM 2719 O O . LYS B 1 160 ? -9.227 -11.25 -10.547 1 97.38 160 LYS B O 1
ATOM 2724 N N . LEU B 1 161 ? -7.078 -11.891 -10.711 1 97.31 161 LEU B N 1
ATOM 2725 C CA . LEU B 1 161 ? -7.254 -13.047 -9.844 1 97.31 161 LEU B CA 1
ATOM 2726 C C . LEU B 1 161 ? -7.656 -12.625 -8.438 1 97.31 161 LEU B C 1
ATOM 2728 O O . LEU B 1 161 ? -8.25 -13.406 -7.691 1 97.31 161 LEU B O 1
ATOM 2732 N N . GLU B 1 162 ? -7.359 -11.367 -8.102 1 96.62 162 GLU B N 1
ATOM 2733 C CA . GLU B 1 162 ? -7.664 -10.867 -6.77 1 96.62 162 GLU B CA 1
ATOM 2734 C C . GLU B 1 162 ? -9.164 -10.656 -6.586 1 96.62 162 GLU B C 1
ATOM 2736 O O . GLU B 1 162 ? -9.625 -10.359 -5.484 1 96.62 162 GLU B O 1
ATOM 2741 N N . SER B 1 163 ? -9.93 -10.797 -7.656 1 95.06 163 SER B N 1
ATOM 2742 C CA . SER B 1 163 ? -11.383 -10.828 -7.5 1 95.06 163 SER B CA 1
ATOM 2743 C C . SER B 1 163 ? -11.812 -11.945 -6.547 1 95.06 163 SER B C 1
ATOM 2745 O O . SER B 1 163 ? -12.883 -11.867 -5.941 1 95.06 163 SER B O 1
ATOM 2747 N N . HIS B 1 164 ? -10.922 -12.859 -6.355 1 93.25 164 HIS B N 1
ATOM 2748 C CA . HIS B 1 164 ? -11.188 -13.984 -5.469 1 93.25 164 HIS B CA 1
ATOM 2749 C C . HIS B 1 164 ? -10.609 -13.742 -4.078 1 93.25 164 HIS B C 1
ATOM 2751 O O . HIS B 1 164 ? -10.742 -14.578 -3.188 1 93.25 164 HIS B O 1
ATOM 2757 N N . TRP B 1 165 ? -9.93 -12.656 -3.912 1 89.62 165 TRP B N 1
ATOM 2758 C CA . TRP B 1 165 ? -9.359 -12.328 -2.609 1 89.62 165 TRP B CA 1
ATOM 2759 C C . TRP B 1 165 ? -10.422 -11.719 -1.693 1 89.62 165 TRP B C 1
ATOM 2761 O O . TRP B 1 165 ? -10.742 -10.531 -1.809 1 89.62 165 TRP B O 1
ATOM 2771 N N . LYS B 1 166 ? -11.07 -12.344 -0.952 1 75.25 166 LYS B N 1
ATOM 2772 C CA . LYS B 1 166 ? -12.117 -11.922 -0.033 1 75.25 166 LYS B CA 1
ATOM 2773 C C . LYS B 1 166 ? -11.672 -12.062 1.419 1 75.25 166 LYS B C 1
ATOM 2775 O O . LYS B 1 166 ? -11.57 -13.172 1.939 1 75.25 166 LYS B O 1
ATOM 2780 N N . ALA B 1 167 ? -11.102 -10.969 1.988 1 60.97 167 ALA B N 1
ATOM 2781 C CA . ALA B 1 167 ? -10.672 -11.031 3.383 1 60.97 167 ALA B CA 1
ATOM 2782 C C . ALA B 1 167 ? -11.852 -11.32 4.305 1 60.97 167 ALA B C 1
ATOM 2784 O O . ALA B 1 167 ? -12.945 -10.789 4.109 1 60.97 167 ALA B O 1
ATOM 2785 N N . GLY B 1 168 ? -12.406 -12.688 4.551 1 47 168 GLY B N 1
ATOM 2786 C CA . GLY B 1 168 ? -13.523 -13.055 5.402 1 47 168 GLY B CA 1
ATOM 2787 C C . GLY B 1 168 ? -13.805 -12.047 6.496 1 47 168 GLY B C 1
ATOM 2788 O O . GLY B 1 168 ? -12.969 -11.195 6.793 1 47 168 GLY B O 1
#

Foldseek 3Di:
DDDVLNVLQVVLLQQLCVVQVVVAHHSVQSNVLQVVACLSVCLVDPDLPDDLVNVVVSLVVSLVSSQVSSVVVDVGHAASLRVLLSSLSSCCSRPCVVCVCDGPVQQNRAHRDAPQLLVLCCVVVVDCLSVPDHSRHDHPVNVVVVVVVVCVVPVGGGPVSCVSRDPD/DDDVLNVLQVVLLQQLCVVQVVVAHHSVQSNVLQVVACLSVCLVDPDLPDDLVNVVVSLVVSLVSSQVSSVVVDVGHAASLRVLLSSLSSCCSRPCVVCVCDGPVQQNRAHRDAPQLLVLCCVVVVDCLSVPDHSRHDHPVNVVVVVVVVCVVPVGGGPVSCVSRDPD

Solvent-accessible surface area (backbone atoms only — not comparable to full-atom values): 18168 Å² total; per-residue (Å²): 132,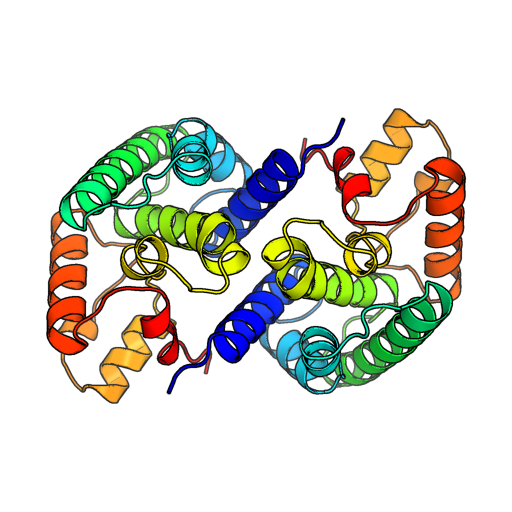84,48,61,68,59,55,44,48,53,50,15,46,49,52,14,22,69,74,52,23,77,99,56,53,50,55,69,51,44,43,57,28,50,71,72,45,57,60,68,58,43,70,76,57,62,61,90,78,61,46,66,70,58,48,51,50,50,49,50,53,44,36,51,50,34,38,57,44,40,53,76,67,38,92,48,86,68,30,44,30,46,41,46,28,32,52,18,37,25,43,39,54,53,43,28,44,42,45,65,60,50,62,63,66,33,57,56,43,50,46,63,68,45,68,55,38,39,51,40,46,20,70,74,65,69,44,71,82,38,67,78,63,52,47,70,68,20,40,66,67,58,41,52,50,48,51,52,50,44,26,68,74,69,73,51,51,15,60,72,62,52,69,47,48,57,83,127,132,82,49,60,67,58,54,44,50,54,50,13,44,49,50,13,20,68,74,51,23,77,99,56,55,50,54,68,50,45,44,56,28,50,71,73,46,57,59,66,58,44,68,76,59,63,61,88,78,62,46,67,68,57,49,52,50,50,50,49,54,44,35,52,49,34,40,58,45,40,51,75,66,38,92,50,87,68,30,45,30,46,40,46,29,31,53,19,36,25,43,38,54,54,43,28,44,40,46,65,59,49,63,62,65,33,56,56,42,50,48,64,68,44,67,55,37,37,50,39,46,20,70,74,65,68,44,71,82,37,67,77,62,51,49,70,68,20,40,66,68,58,40,52,49,48,52,52,50,45,25,67,73,70,72,51,53,14,59,72,63,51,71,46,48,58,84,125

Radius of gyration: 20.26 Å; Cα contacts (8 Å, |Δi|>4): 435; chains: 2; bounding box: 41×58×49 Å

Sequence (336 aa):
MYLFDDHLHNFAVWTAARASQRNFTTLVNIKVAIEKTELRDFVNGFPKSLTQSNFDLFHRATALKLISELKELTDKKVTYGRVAKIISIYLKTSVIIPLKGEGQVCELIHPPIDSILLKTIYKETKDSFYKDVKWTELDFDNYWKLVSHLRSKFGFFNWKLESHWKAGMYLFDDHLHNFAVWTAARASQRNFTTLVNIKVAIEKTELRDFVNGFPKSLTQSNFDLFHRATALKLISELKELTDKKVTYGRVAKIISIYLKTSVIIPLKGEGQVCELIHPPIDSILLKTIYKETKDSFYKDVKWTELDFDNYWKLVSHLRSKFGFFNWKLESHWKAG